Protein AF-W7U7K3-F1 (afdb_monomer_lite)

Organism: NCBI:txid72520

Foldseek 3Di:
DDDDDDDDDDDDPDDDPDDDDDDDQAFDDDKDQDPQGIDDQRVQQSCLVCVVVCVVVQVWDKDKDQPCPVDDPVRLVVVVVVVCVVPVPDDVVVPDVPDDPDNGIDIDTDDHDGPPPDDPADADAAEPVQADPQQQAGVVDPLHHDFARNYNDDDGPDCVSVVRRVVRVVSNVVSSVVVVVVVVVVVVVVPPPDPDDDDDDDDDDD

Radius of gyration: 33.06 Å; chains: 1; bounding box: 91×58×110 Å

Structure (mmCIF, N/CA/C/O backbone):
data_AF-W7U7K3-F1
#
_entry.id   AF-W7U7K3-F1
#
loop_
_atom_site.group_PDB
_atom_site.id
_atom_site.type_symbol
_atom_site.label_atom_id
_atom_site.label_alt_id
_atom_site.label_comp_id
_atom_site.label_asym_id
_atom_site.label_entity_id
_atom_site.label_seq_id
_atom_site.pdbx_PDB_ins_code
_atom_site.Cartn_x
_atom_site.Cartn_y
_atom_site.Cartn_z
_atom_site.occupancy
_atom_site.B_iso_or_equiv
_atom_site.auth_seq_id
_atom_site.auth_comp_id
_atom_site.auth_asym_id
_atom_site.auth_atom_id
_atom_site.pdbx_PDB_model_num
ATOM 1 N N . MET A 1 1 ? 27.805 38.430 -10.924 1.00 32.47 1 MET A N 1
ATOM 2 C CA . MET A 1 1 ? 27.407 38.662 -12.333 1.00 32.47 1 MET A CA 1
ATOM 3 C C . MET A 1 1 ? 27.019 37.312 -12.921 1.00 32.47 1 MET A C 1
ATOM 5 O O . MET A 1 1 ? 27.812 36.405 -12.775 1.00 32.47 1 MET A O 1
ATOM 9 N N . GLY A 1 2 ? 25.862 37.032 -13.507 1.00 34.22 2 GLY A N 1
ATOM 10 C CA . GLY A 1 2 ? 24.813 37.864 -14.079 1.00 34.22 2 GLY A CA 1
ATOM 11 C C . GLY A 1 2 ? 24.427 37.258 -15.437 1.00 34.22 2 GLY A C 1
ATOM 12 O O . GLY A 1 2 ? 25.286 37.215 -16.309 1.00 34.22 2 GLY A O 1
ATOM 13 N N . LYS A 1 3 ? 23.131 36.920 -15.592 1.00 28.30 3 LYS A N 1
ATOM 14 C CA . LYS A 1 3 ? 22.384 36.607 -16.841 1.00 28.30 3 LYS A CA 1
ATOM 15 C C . LYS A 1 3 ? 22.571 35.174 -17.383 1.00 28.30 3 LYS A C 1
ATOM 17 O O . LYS A 1 3 ? 23.658 34.636 -17.296 1.00 28.30 3 LYS A O 1
ATOM 22 N N . GLY A 1 4 ? 21.581 34.488 -17.957 1.00 20.98 4 GLY A N 1
ATOM 23 C CA . GLY A 1 4 ? 20.206 34.806 -18.359 1.00 20.98 4 GLY A CA 1
ATOM 24 C C . GLY A 1 4 ? 19.636 33.597 -19.133 1.00 20.98 4 GLY A C 1
ATOM 25 O O . GLY A 1 4 ? 20.402 32.813 -19.683 1.00 20.98 4 GLY A O 1
ATOM 26 N N . ALA A 1 5 ? 18.315 33.420 -19.103 1.00 29.62 5 ALA A N 1
ATOM 27 C CA . ALA A 1 5 ? 17.557 32.263 -19.591 1.00 29.62 5 ALA A CA 1
ATOM 28 C C . ALA A 1 5 ? 17.576 32.041 -21.117 1.00 29.62 5 ALA A C 1
ATOM 30 O O . ALA A 1 5 ? 17.611 33.017 -21.856 1.00 29.62 5 ALA A O 1
ATOM 31 N N . VAL A 1 6 ? 17.374 30.785 -21.550 1.00 21.77 6 VAL A N 1
ATOM 32 C CA . VAL A 1 6 ? 16.428 30.421 -22.627 1.00 21.77 6 VAL A CA 1
ATOM 33 C C . VAL A 1 6 ? 15.763 29.089 -22.264 1.00 21.77 6 VAL A C 1
ATOM 35 O O . VAL A 1 6 ? 16.421 28.100 -21.949 1.00 21.77 6 VAL A O 1
ATOM 38 N N . MET A 1 7 ? 14.436 29.122 -22.276 1.00 32.94 7 MET A N 1
ATOM 39 C CA . MET A 1 7 ? 13.506 28.007 -22.203 1.00 32.94 7 MET A CA 1
ATOM 40 C C . MET A 1 7 ? 13.268 27.545 -23.641 1.00 32.94 7 MET A C 1
ATOM 42 O O . MET A 1 7 ? 12.823 28.353 -24.448 1.00 32.94 7 MET A O 1
ATOM 46 N N . GLU A 1 8 ? 13.524 26.280 -23.962 1.00 23.81 8 GLU A N 1
ATOM 47 C CA . GLU A 1 8 ? 12.842 25.650 -25.091 1.00 23.81 8 GLU A CA 1
ATOM 48 C C . GLU A 1 8 ? 12.529 24.189 -24.782 1.00 23.81 8 GLU A C 1
ATOM 50 O O . GLU A 1 8 ? 13.328 23.417 -24.252 1.00 23.81 8 GLU A O 1
ATOM 55 N N . SER A 1 9 ? 11.263 23.884 -25.018 1.00 42.81 9 SER A N 1
ATOM 56 C CA . SER A 1 9 ? 10.542 22.681 -24.663 1.00 42.81 9 SER A CA 1
ATOM 57 C C . SER A 1 9 ? 11.078 21.454 -25.384 1.00 42.81 9 SER A C 1
ATOM 59 O O . SER A 1 9 ? 11.097 21.419 -26.611 1.00 42.81 9 SER A O 1
ATOM 61 N N . SER A 1 10 ? 11.382 20.394 -24.642 1.00 27.23 10 SER A N 1
ATOM 62 C CA . SER A 1 10 ? 11.326 19.029 -25.166 1.00 27.23 10 SER A CA 1
ATOM 63 C C . SER A 1 10 ? 11.028 18.065 -24.026 1.00 27.23 10 SER A C 1
ATOM 65 O O . SER A 1 10 ? 11.913 17.579 -23.331 1.00 27.23 10 SER A O 1
ATOM 67 N N . SER A 1 11 ? 9.721 17.863 -23.840 1.00 28.03 11 SER A N 1
ATOM 68 C CA . SER A 1 11 ? 9.090 16.610 -23.415 1.00 28.03 11 SER A CA 1
ATOM 69 C C . SER A 1 11 ? 9.731 15.878 -22.232 1.00 28.03 11 SER A C 1
ATOM 71 O O . SER A 1 11 ? 10.570 14.998 -22.392 1.00 28.03 11 SER A O 1
ATOM 73 N N . SER A 1 12 ? 9.229 16.216 -21.042 1.00 30.06 12 SER A N 1
ATOM 74 C CA . SER A 1 12 ? 8.731 15.254 -20.051 1.00 30.06 12 SER A CA 1
ATOM 75 C C . SER A 1 12 ? 9.159 13.795 -20.272 1.00 30.06 12 SER A C 1
ATOM 77 O O . SER A 1 12 ? 8.556 13.060 -21.058 1.00 30.06 12 SER A O 1
ATOM 79 N N . ASN A 1 13 ? 10.150 13.355 -19.499 1.00 36.03 13 ASN A N 1
ATOM 80 C CA . ASN A 1 13 ? 10.374 11.940 -19.235 1.00 36.03 13 ASN A CA 1
ATOM 81 C C . ASN A 1 13 ? 9.171 11.419 -18.461 1.00 36.03 13 ASN A C 1
ATOM 83 O O . ASN A 1 13 ? 9.109 11.624 -17.256 1.00 36.03 13 ASN A O 1
ATOM 87 N N . VAL A 1 14 ? 8.211 10.850 -19.185 1.00 36.88 14 VAL A N 1
ATOM 88 C CA . VAL A 1 14 ? 7.130 9.959 -18.756 1.00 36.88 14 VAL A CA 1
ATOM 89 C C . VAL A 1 14 ? 6.176 9.876 -19.948 1.00 36.88 14 VAL A C 1
ATOM 91 O O . VAL A 1 14 ? 5.599 10.876 -20.362 1.00 36.88 14 VAL A O 1
ATOM 94 N N . LEU A 1 15 ? 5.998 8.685 -20.512 1.00 28.98 15 LEU A N 1
ATOM 95 C CA . LEU A 1 15 ? 4.917 8.426 -21.459 1.00 28.98 15 LEU A CA 1
ATOM 96 C C . LEU A 1 15 ? 4.091 7.267 -20.911 1.00 28.98 15 LEU A C 1
ATOM 98 O O . LEU A 1 15 ? 4.384 6.094 -21.137 1.00 28.98 15 LEU A O 1
ATOM 102 N N . SER A 1 16 ? 3.081 7.650 -20.131 1.00 31.50 16 SER A N 1
ATOM 103 C CA . SER A 1 16 ? 1.860 6.879 -19.930 1.00 31.50 16 SER A CA 1
ATOM 104 C C . SER A 1 16 ? 1.083 6.902 -21.245 1.00 31.50 16 SER A C 1
ATOM 106 O O . SER A 1 16 ? 0.805 7.976 -21.782 1.00 31.50 16 SER A O 1
ATOM 108 N N . SER A 1 17 ? 0.734 5.736 -21.784 1.00 28.80 17 SER A N 1
ATOM 109 C CA . SER A 1 17 ? -0.248 5.647 -22.863 1.00 28.80 17 SER A CA 1
ATOM 110 C C . SER A 1 17 ? -1.642 5.621 -22.246 1.00 28.80 17 SER A C 1
ATOM 112 O O . SER A 1 17 ? -2.214 4.565 -22.013 1.00 28.80 17 SER A O 1
ATOM 114 N N . THR A 1 18 ? -2.144 6.806 -21.900 1.00 26.38 18 THR A N 1
ATOM 115 C CA . THR A 1 18 ? -3.565 7.204 -21.849 1.00 26.38 18 THR A CA 1
ATOM 116 C C . THR A 1 18 ? -3.658 8.608 -21.239 1.00 26.38 18 THR A C 1
ATOM 118 O O . THR A 1 18 ? -2.876 8.941 -20.344 1.00 26.38 18 THR A O 1
ATOM 121 N N . PRO A 1 19 ? -4.576 9.470 -21.715 1.00 35.03 19 PRO A N 1
ATOM 122 C CA . PRO A 1 19 ? -4.723 10.816 -21.187 1.00 35.03 19 PRO A CA 1
ATOM 123 C C . PRO A 1 19 ? -5.430 10.731 -19.833 1.00 35.03 19 PRO A C 1
ATOM 125 O O . PRO A 1 19 ? -6.655 10.707 -19.753 1.00 35.03 19 PRO A O 1
ATOM 128 N N . THR A 1 20 ? -4.673 10.644 -18.743 1.00 35.25 20 THR A N 1
ATOM 129 C CA . THR A 1 20 ? -5.196 10.905 -17.398 1.00 35.25 20 THR A CA 1
ATOM 130 C C . THR A 1 20 ? -4.092 11.500 -16.534 1.00 35.25 20 THR A C 1
ATOM 132 O O . THR A 1 20 ? -2.961 11.026 -16.509 1.00 35.25 20 THR A O 1
ATOM 135 N N . THR A 1 21 ? -4.451 12.584 -15.862 1.00 38.00 21 THR A N 1
ATOM 136 C CA . THR A 1 21 ? -3.683 13.538 -15.057 1.00 38.00 21 THR A CA 1
ATOM 137 C C . THR A 1 21 ? -3.059 12.932 -13.787 1.00 38.00 21 THR A C 1
ATOM 139 O O . THR A 1 21 ? -3.218 13.469 -12.695 1.00 38.00 21 THR A O 1
ATOM 142 N N . LEU A 1 22 ? -2.377 11.791 -13.895 1.00 46.44 22 LEU A N 1
ATOM 143 C CA . LEU A 1 22 ? -1.682 11.134 -12.789 1.00 46.44 22 LEU A CA 1
ATOM 144 C C . LEU A 1 22 ? -0.220 10.911 -13.170 1.00 46.44 22 LEU A C 1
ATOM 146 O O . LEU A 1 22 ? 0.083 10.285 -14.186 1.00 46.44 22 LEU A O 1
ATOM 150 N N . SER A 1 23 ? 0.695 11.417 -12.342 1.00 53.38 23 SER A N 1
ATOM 151 C CA . SER A 1 23 ? 2.108 11.044 -12.411 1.00 53.38 23 SER A CA 1
ATOM 152 C C . SER A 1 23 ? 2.209 9.515 -12.383 1.00 53.38 23 SER A C 1
ATOM 154 O O . SER A 1 23 ? 1.615 8.896 -11.496 1.00 53.38 23 SER A O 1
ATOM 156 N N . PRO A 1 24 ? 2.915 8.872 -13.326 1.00 66.12 24 PRO A N 1
ATOM 157 C CA . PRO A 1 24 ? 3.003 7.426 -13.346 1.00 66.12 24 PRO A CA 1
ATOM 158 C C . PRO A 1 24 ? 3.752 6.952 -12.117 1.00 66.12 24 PRO A C 1
ATOM 160 O O . PRO A 1 24 ? 4.775 7.509 -11.709 1.00 66.12 24 PRO A O 1
ATOM 163 N N . LEU A 1 25 ? 3.219 5.891 -11.537 1.00 83.00 25 LEU A N 1
ATOM 164 C CA . LEU A 1 25 ? 3.793 5.275 -10.370 1.00 83.00 25 LEU A CA 1
ATOM 165 C C . LEU A 1 25 ? 5.091 4.556 -10.765 1.00 83.00 25 LEU A C 1
ATOM 167 O O . LEU A 1 25 ? 5.077 3.630 -11.575 1.00 83.00 25 LEU A O 1
ATOM 171 N N . ALA A 1 26 ? 6.213 4.999 -10.204 1.00 84.94 26 ALA A N 1
ATOM 172 C CA . ALA A 1 26 ? 7.535 4.460 -10.494 1.00 84.94 26 ALA A CA 1
ATOM 173 C C . ALA A 1 26 ? 8.302 4.209 -9.197 1.00 84.94 26 ALA A C 1
ATOM 175 O O . ALA A 1 26 ? 8.276 5.027 -8.278 1.00 84.94 26 ALA A O 1
ATOM 176 N N . GLN A 1 27 ? 9.019 3.088 -9.140 1.00 88.12 27 GLN A N 1
ATOM 177 C CA . GLN A 1 27 ? 9.850 2.730 -7.999 1.00 88.12 27 GLN A CA 1
ATOM 178 C C . GLN A 1 27 ? 11.233 2.293 -8.471 1.00 88.12 27 GLN A C 1
ATOM 180 O O . GLN A 1 27 ? 11.366 1.457 -9.361 1.00 88.12 27 GLN A O 1
ATOM 185 N N . ARG A 1 28 ? 12.267 2.831 -7.821 1.00 87.38 28 ARG A N 1
ATOM 186 C CA . ARG A 1 28 ? 13.661 2.433 -8.027 1.00 87.38 28 ARG A CA 1
ATOM 187 C C . ARG A 1 28 ? 14.133 1.554 -6.871 1.00 87.38 28 ARG A C 1
ATOM 189 O O . ARG A 1 28 ? 13.815 1.827 -5.711 1.00 87.38 28 ARG A O 1
ATOM 196 N N . GLY A 1 29 ? 14.893 0.510 -7.186 1.00 89.06 29 GLY A N 1
ATOM 197 C CA . GLY A 1 29 ? 15.518 -0.360 -6.194 1.00 89.06 29 GLY A CA 1
ATOM 198 C C . GLY A 1 29 ? 15.822 -1.760 -6.729 1.00 89.06 29 GLY A C 1
ATOM 199 O O . GLY A 1 29 ? 15.573 -2.032 -7.904 1.00 89.06 29 GLY A O 1
ATOM 200 N N . PRO A 1 30 ? 16.349 -2.649 -5.870 1.00 87.56 30 PRO A N 1
ATOM 201 C CA . PRO A 1 30 ? 16.613 -4.034 -6.231 1.00 87.56 30 PRO A CA 1
ATOM 202 C C . PRO A 1 30 ? 15.334 -4.776 -6.633 1.00 87.56 30 PRO A C 1
ATOM 204 O O . PRO A 1 30 ? 14.270 -4.587 -6.031 1.00 87.56 30 PRO A O 1
ATOM 207 N N . LEU A 1 31 ? 15.475 -5.651 -7.624 1.00 87.44 31 LEU A N 1
ATOM 208 C CA . LEU A 1 31 ? 14.427 -6.507 -8.164 1.00 87.44 31 LEU A CA 1
ATOM 209 C C . LEU A 1 31 ? 14.952 -7.938 -8.267 1.00 87.44 31 LEU A C 1
ATOM 211 O O . LEU A 1 31 ? 16.127 -8.158 -8.560 1.00 87.44 31 LEU A O 1
ATOM 215 N N . VAL A 1 32 ? 14.070 -8.902 -8.027 1.00 85.69 32 VAL A N 1
ATOM 216 C CA . VAL A 1 32 ? 14.360 -10.334 -8.107 1.00 85.69 32 VAL A CA 1
ATOM 217 C C . VAL A 1 32 ? 13.460 -10.953 -9.167 1.00 85.69 32 VAL A C 1
ATOM 219 O O . VAL A 1 32 ? 12.250 -10.746 -9.145 1.00 85.69 32 VAL A O 1
ATOM 222 N N . ILE A 1 33 ? 14.043 -11.720 -10.084 1.00 83.88 33 ILE A N 1
ATOM 223 C CA . ILE A 1 33 ? 13.294 -12.548 -11.033 1.00 83.88 33 ILE A CA 1
ATOM 224 C C . ILE A 1 33 ? 13.127 -13.929 -10.398 1.00 83.88 33 ILE A C 1
ATOM 226 O O . ILE A 1 33 ? 14.110 -14.542 -9.984 1.00 83.88 33 ILE A O 1
ATOM 230 N N . THR A 1 34 ? 11.892 -14.410 -10.302 1.00 83.50 34 THR A N 1
ATOM 231 C CA . THR A 1 34 ? 11.554 -15.735 -9.773 1.00 83.50 34 THR A CA 1
ATOM 232 C C . THR A 1 34 ? 10.964 -16.609 -10.879 1.00 83.50 34 THR A C 1
ATOM 234 O O . THR A 1 34 ? 10.669 -16.144 -11.979 1.00 83.50 34 THR A O 1
ATOM 237 N N . HIS A 1 35 ? 10.749 -17.892 -10.588 1.00 77.81 35 HIS A N 1
ATOM 238 C CA . HIS A 1 35 ? 10.078 -18.811 -11.512 1.00 77.81 35 HIS A CA 1
ATOM 239 C C . HIS A 1 35 ? 8.583 -18.484 -11.724 1.00 77.81 35 HIS A C 1
ATOM 241 O O . HIS A 1 35 ? 7.974 -18.992 -12.659 1.00 77.81 35 HIS A O 1
ATOM 247 N N . THR A 1 36 ? 7.992 -17.641 -10.872 1.00 77.00 36 THR A N 1
ATOM 248 C CA . THR A 1 36 ? 6.567 -17.261 -10.887 1.00 77.00 36 THR A CA 1
ATOM 249 C C . THR A 1 36 ? 6.323 -15.806 -11.276 1.00 77.00 36 THR A C 1
ATOM 251 O O . THR A 1 36 ? 5.169 -15.400 -11.395 1.00 77.00 36 THR A O 1
ATOM 254 N N . GLY A 1 37 ? 7.374 -15.008 -11.472 1.00 80.31 37 GLY A N 1
ATOM 255 C CA . GLY A 1 37 ? 7.245 -13.600 -11.824 1.00 80.31 37 GLY A CA 1
ATOM 256 C C . GLY A 1 37 ? 8.378 -12.749 -11.266 1.00 80.31 37 GLY A C 1
ATOM 257 O O . GLY A 1 37 ? 9.547 -13.132 -11.305 1.00 80.31 37 GLY A O 1
ATOM 258 N N . LEU A 1 38 ? 8.028 -11.561 -10.777 1.00 83.31 38 LEU A N 1
ATOM 259 C CA . LEU A 1 38 ? 8.975 -10.580 -10.256 1.00 83.31 38 LEU A CA 1
ATOM 260 C C . LEU A 1 38 ? 8.705 -10.304 -8.781 1.00 83.31 38 LEU A C 1
ATOM 262 O O . LEU A 1 38 ? 7.561 -10.285 -8.338 1.00 83.31 38 LEU A O 1
ATOM 266 N N . SER A 1 39 ? 9.772 -10.058 -8.034 1.00 84.19 39 SER A N 1
ATOM 267 C CA . SER A 1 39 ? 9.739 -9.780 -6.602 1.00 84.19 39 SER A CA 1
ATOM 268 C C . SER A 1 39 ? 10.839 -8.781 -6.218 1.00 84.19 39 SER A C 1
ATOM 270 O O . SER A 1 39 ? 11.468 -8.146 -7.069 1.00 84.19 39 SER A O 1
ATOM 272 N N . GLY A 1 40 ? 11.075 -8.622 -4.920 1.00 85.38 40 GLY A N 1
ATOM 273 C CA . GLY A 1 40 ? 12.080 -7.735 -4.348 1.00 85.38 40 GLY A CA 1
ATOM 274 C C . GLY A 1 40 ? 11.532 -6.369 -3.917 1.00 85.38 40 GLY A C 1
ATOM 275 O O . GLY A 1 40 ? 10.378 -6.031 -4.196 1.00 85.38 40 GLY A O 1
ATOM 276 N N . PRO A 1 41 ? 12.355 -5.558 -3.224 1.00 85.31 41 PRO A N 1
ATOM 277 C CA . PRO A 1 41 ? 11.910 -4.321 -2.581 1.00 85.31 41 PRO A CA 1
ATOM 278 C C . PRO A 1 41 ? 11.236 -3.316 -3.522 1.00 85.31 41 PRO A C 1
ATOM 280 O O . PRO A 1 41 ? 10.271 -2.665 -3.125 1.00 85.31 41 PRO A O 1
ATOM 283 N N . ALA A 1 42 ? 11.714 -3.181 -4.765 1.00 87.19 42 ALA A N 1
ATOM 284 C CA . ALA A 1 42 ? 11.108 -2.261 -5.726 1.00 87.19 42 ALA A CA 1
ATOM 285 C C . ALA A 1 42 ? 9.698 -2.708 -6.146 1.00 87.19 42 ALA A C 1
ATOM 287 O O . ALA A 1 42 ? 8.781 -1.891 -6.178 1.00 87.19 42 ALA A O 1
ATOM 288 N N . ILE A 1 43 ? 9.511 -4.007 -6.402 1.00 86.44 43 ILE A N 1
ATOM 289 C CA . ILE A 1 43 ? 8.219 -4.581 -6.802 1.00 86.44 43 ILE A CA 1
ATOM 290 C C . ILE A 1 43 ? 7.213 -4.545 -5.650 1.00 86.44 43 ILE A C 1
ATOM 292 O O . ILE A 1 43 ? 6.066 -4.150 -5.850 1.00 86.44 43 ILE A O 1
ATOM 296 N N . LEU A 1 44 ? 7.636 -4.893 -4.432 1.00 85.19 44 LEU A N 1
ATOM 297 C CA . LEU A 1 44 ? 6.758 -4.873 -3.257 1.00 85.19 44 LEU A CA 1
ATOM 298 C C . LEU A 1 44 ? 6.262 -3.457 -2.934 1.00 85.19 44 LEU A C 1
ATOM 300 O O . LEU A 1 44 ? 5.085 -3.256 -2.657 1.00 85.19 44 LEU A O 1
ATOM 304 N N . ARG A 1 45 ? 7.132 -2.446 -3.034 1.00 85.44 45 ARG A N 1
ATOM 305 C CA . ARG A 1 45 ? 6.720 -1.050 -2.823 1.00 85.44 45 ARG A CA 1
ATOM 306 C C . ARG A 1 45 ? 5.818 -0.541 -3.942 1.00 85.44 45 ARG A C 1
ATOM 308 O O . ARG A 1 45 ? 4.826 0.123 -3.658 1.00 85.44 45 ARG A O 1
ATOM 315 N N . LEU A 1 46 ? 6.147 -0.855 -5.197 1.00 86.62 46 LEU A N 1
ATOM 316 C CA . LEU A 1 46 ? 5.335 -0.452 -6.343 1.00 86.62 46 LEU A CA 1
ATOM 317 C C . LEU A 1 46 ? 3.929 -1.058 -6.270 1.00 86.62 46 LEU A C 1
ATOM 319 O O . LEU A 1 46 ? 2.950 -0.342 -6.450 1.00 86.62 46 LEU A O 1
ATOM 323 N N . SER A 1 47 ? 3.828 -2.353 -5.968 1.00 84.75 47 SER A N 1
ATOM 324 C CA . SER A 1 47 ? 2.545 -3.052 -5.835 1.00 84.75 47 SER A CA 1
ATOM 325 C C . SER A 1 47 ? 1.700 -2.525 -4.677 1.00 84.75 47 SER A C 1
ATOM 327 O O . SER A 1 47 ? 0.497 -2.378 -4.863 1.00 84.75 47 SER A O 1
ATOM 329 N N . ALA A 1 48 ? 2.304 -2.153 -3.542 1.00 84.25 48 ALA A N 1
ATOM 330 C CA . ALA A 1 48 ? 1.584 -1.516 -2.436 1.00 84.25 48 ALA A CA 1
ATOM 331 C C . ALA A 1 48 ? 0.912 -0.203 -2.875 1.00 84.25 48 ALA A C 1
ATOM 333 O O . ALA A 1 48 ? -0.296 -0.040 -2.732 1.00 84.25 48 ALA A O 1
ATOM 334 N N . PHE A 1 49 ? 1.659 0.705 -3.512 1.00 85.38 49 PHE A N 1
ATOM 335 C CA . PHE A 1 49 ? 1.083 1.953 -4.026 1.00 85.38 49 PHE A CA 1
ATOM 336 C C . PHE A 1 49 ? 0.079 1.728 -5.167 1.00 85.38 49 PHE A C 1
ATOM 338 O O . PHE A 1 49 ? -0.882 2.483 -5.310 1.00 85.38 49 PHE A O 1
ATOM 345 N N . ALA A 1 50 ? 0.290 0.695 -5.984 1.00 85.44 50 ALA A N 1
ATOM 346 C CA . ALA A 1 50 ? -0.583 0.358 -7.099 1.00 85.44 50 ALA A CA 1
ATOM 347 C C . ALA A 1 50 ? -1.809 -0.468 -6.683 1.00 85.44 50 ALA A C 1
ATOM 349 O O . ALA A 1 50 ? -2.664 -0.694 -7.530 1.00 85.44 50 ALA A O 1
ATOM 350 N N . ALA A 1 51 ? -1.921 -0.931 -5.433 1.00 86.50 51 ALA A N 1
ATOM 351 C CA . ALA A 1 51 ? -2.863 -1.981 -5.032 1.00 86.50 51 ALA A CA 1
ATOM 352 C C . ALA A 1 51 ? -4.315 -1.686 -5.443 1.00 86.50 51 ALA A C 1
ATOM 354 O O . ALA A 1 51 ? -4.970 -2.524 -6.063 1.00 86.50 51 ALA A O 1
ATOM 355 N N . ARG A 1 52 ? -4.790 -0.461 -5.183 1.00 84.62 52 ARG A N 1
ATOM 356 C CA . ARG A 1 52 ? -6.143 -0.013 -5.560 1.00 84.62 52 ARG A CA 1
ATOM 357 C C . ARG A 1 52 ? -6.319 0.066 -7.083 1.00 84.62 52 ARG A C 1
ATOM 359 O O . ARG A 1 52 ? -7.344 -0.359 -7.603 1.00 84.62 52 ARG A O 1
ATOM 366 N N . LEU A 1 53 ? -5.310 0.558 -7.805 1.00 85.00 53 LEU A N 1
ATOM 367 C CA . LEU A 1 53 ? -5.331 0.629 -9.270 1.00 85.00 53 LEU A CA 1
ATOM 368 C C . LEU A 1 53 ? -5.324 -0.770 -9.900 1.00 85.00 53 LEU A C 1
ATOM 370 O O . LEU A 1 53 ? -6.096 -1.037 -10.813 1.00 85.00 53 LEU A O 1
ATOM 374 N N . LEU A 1 54 ? -4.486 -1.672 -9.391 1.00 83.81 54 LEU A N 1
ATOM 375 C CA . LEU A 1 54 ? -4.422 -3.062 -9.831 1.00 83.81 54 LEU A CA 1
ATOM 376 C C . LEU A 1 54 ? -5.753 -3.772 -9.585 1.00 83.81 54 LEU A C 1
ATOM 378 O O . LEU A 1 54 ? -6.218 -4.474 -10.474 1.00 83.81 54 LEU A O 1
ATOM 382 N N . ALA A 1 55 ? -6.396 -3.543 -8.437 1.00 84.56 55 ALA A N 1
ATOM 383 C CA . ALA A 1 55 ? -7.720 -4.089 -8.151 1.00 84.56 55 ALA A CA 1
ATOM 384 C C . ALA A 1 55 ? -8.787 -3.601 -9.148 1.00 84.56 55 ALA A C 1
ATOM 386 O O . ALA A 1 55 ? -9.571 -4.410 -9.637 1.00 84.56 55 ALA A O 1
ATOM 387 N N . LEU A 1 56 ? -8.786 -2.309 -9.505 1.00 85.69 56 LEU A N 1
ATOM 388 C CA . LEU A 1 56 ? -9.699 -1.755 -10.519 1.00 85.69 56 LEU A CA 1
ATOM 389 C C . LEU A 1 56 ? -9.469 -2.335 -11.920 1.00 85.69 56 LEU A C 1
ATOM 391 O O . LEU A 1 56 ? -10.403 -2.418 -12.712 1.00 85.69 56 LEU A O 1
ATOM 395 N N . LEU A 1 57 ? -8.233 -2.726 -12.226 1.00 82.94 57 LEU A N 1
ATOM 396 C CA . LEU A 1 57 ? -7.842 -3.313 -13.507 1.00 82.94 57 LEU A CA 1
ATOM 397 C C . LEU A 1 57 ? -7.918 -4.847 -13.514 1.00 82.94 57 LEU A C 1
ATOM 399 O O . LEU A 1 57 ? -7.347 -5.473 -14.404 1.00 82.94 57 LEU A O 1
ATOM 403 N N . ASP A 1 58 ? -8.556 -5.466 -12.516 1.00 80.44 58 ASP A N 1
ATOM 404 C CA . ASP A 1 58 ? -8.599 -6.927 -12.340 1.00 80.44 58 ASP A CA 1
ATOM 405 C C . ASP A 1 58 ? -7.204 -7.584 -12.420 1.00 80.44 58 ASP A C 1
ATOM 407 O O . ASP A 1 58 ? -6.988 -8.664 -12.974 1.00 80.44 58 ASP A O 1
ATOM 411 N N . TYR A 1 59 ? -6.203 -6.875 -11.892 1.00 80.56 59 TYR A N 1
ATOM 412 C CA . TYR A 1 59 ? -4.792 -7.261 -11.894 1.00 80.56 59 TYR A CA 1
ATOM 413 C C . TYR A 1 59 ? -4.237 -7.536 -13.307 1.00 80.56 59 TYR A C 1
ATOM 415 O O . TYR A 1 59 ? -3.245 -8.249 -13.473 1.00 80.56 59 TYR A O 1
ATOM 423 N N . GLN A 1 60 ? -4.853 -6.937 -14.330 1.00 77.25 60 GLN A N 1
ATOM 424 C CA . GLN A 1 60 ? -4.363 -6.882 -15.703 1.00 77.25 60 GLN A CA 1
ATOM 425 C C . GLN A 1 60 ? -3.678 -5.534 -15.924 1.00 77.25 60 GLN A C 1
ATOM 427 O O . GLN A 1 60 ? -4.302 -4.537 -16.281 1.00 77.25 60 GLN A O 1
ATOM 432 N N . ALA A 1 61 ? -2.367 -5.496 -15.700 1.00 76.88 61 ALA A N 1
ATOM 433 C CA . ALA A 1 61 ? -1.580 -4.280 -15.854 1.00 76.88 61 ALA A CA 1
ATOM 434 C C . ALA A 1 61 ? -0.277 -4.545 -16.610 1.00 76.88 61 ALA A C 1
ATOM 436 O O . ALA A 1 61 ? 0.307 -5.628 -16.550 1.00 76.88 61 ALA A O 1
ATOM 437 N N . SER A 1 62 ? 0.181 -3.521 -17.325 1.00 75.38 62 SER A N 1
ATOM 438 C CA . SER A 1 62 ? 1.496 -3.515 -17.963 1.00 75.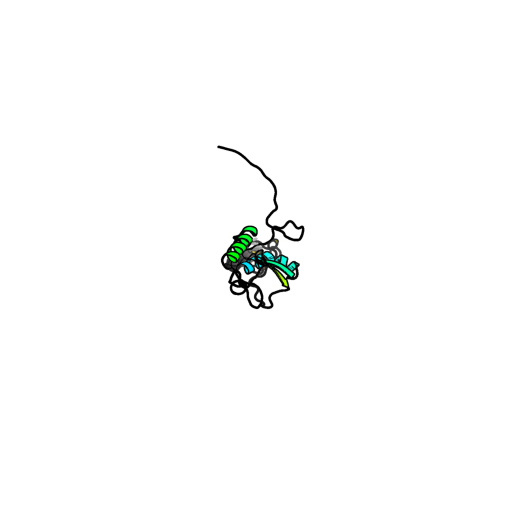38 62 SER A CA 1
ATOM 439 C C . SER A 1 62 ? 2.437 -2.635 -17.159 1.00 75.38 62 SER A C 1
ATOM 441 O O . SER A 1 62 ? 2.060 -1.549 -16.725 1.00 75.38 62 SER A O 1
ATOM 443 N N . PHE A 1 63 ? 3.671 -3.083 -16.989 1.00 77.06 63 PHE A N 1
ATOM 444 C CA . PHE A 1 63 ? 4.721 -2.315 -16.341 1.00 77.06 63 PHE A CA 1
ATOM 445 C C . PHE A 1 63 ? 5.999 -2.375 -17.175 1.00 77.06 63 PHE A C 1
ATOM 447 O O . PHE A 1 63 ? 6.196 -3.260 -18.006 1.00 77.06 63 PHE A O 1
ATOM 454 N N . ARG A 1 64 ? 6.880 -1.400 -16.971 1.00 78.69 64 ARG A N 1
ATOM 455 C CA . ARG A 1 64 ? 8.167 -1.309 -17.660 1.00 78.69 64 ARG A CA 1
ATOM 456 C C . ARG A 1 64 ? 9.282 -1.417 -16.640 1.00 78.69 64 ARG A C 1
ATOM 458 O O . ARG A 1 64 ? 9.233 -0.749 -15.611 1.00 78.69 64 ARG A O 1
ATOM 465 N N . ILE A 1 65 ? 10.287 -2.229 -16.945 1.00 81.69 65 ILE A N 1
ATOM 466 C CA . ILE A 1 65 ? 11.519 -2.278 -16.158 1.00 81.69 65 ILE A CA 1
ATOM 467 C C . ILE A 1 65 ? 12.588 -1.523 -16.923 1.00 81.69 65 ILE A C 1
ATOM 469 O O . ILE A 1 65 ? 12.907 -1.879 -18.057 1.00 81.69 65 ILE A O 1
ATOM 473 N N . ASP A 1 66 ? 13.139 -0.499 -16.287 1.00 82.19 66 ASP A N 1
ATOM 474 C CA . ASP A 1 66 ? 14.365 0.140 -16.733 1.00 82.19 66 ASP A CA 1
ATOM 475 C C . ASP A 1 66 ? 15.559 -0.512 -16.026 1.00 82.19 66 ASP A C 1
ATOM 477 O O . ASP A 1 66 ? 15.731 -0.390 -14.812 1.00 82.19 66 ASP A O 1
ATOM 481 N N . TRP A 1 67 ? 16.357 -1.250 -16.795 1.00 81.75 67 TRP A N 1
ATOM 482 C CA . TRP A 1 67 ? 17.540 -1.954 -16.298 1.00 81.75 67 TRP A CA 1
ATOM 483 C C . TRP A 1 67 ? 18.759 -1.042 -16.154 1.00 81.75 67 TRP A C 1
ATOM 485 O O . TRP A 1 67 ? 19.708 -1.402 -15.458 1.00 81.75 67 TRP A O 1
ATOM 495 N N . LEU A 1 68 ? 18.758 0.116 -16.819 1.00 80.12 68 LEU A N 1
ATOM 496 C CA . LEU A 1 68 ? 19.898 1.025 -16.901 1.00 80.12 68 LEU A CA 1
ATOM 497 C C . LEU A 1 68 ? 19.478 2.468 -16.569 1.00 80.12 68 LEU A C 1
ATOM 499 O O . LEU A 1 68 ? 19.787 3.379 -17.334 1.00 80.12 68 LEU A O 1
ATOM 503 N N . PRO A 1 69 ? 18.864 2.715 -15.396 1.00 76.19 69 PRO A N 1
ATOM 504 C CA . PRO A 1 69 ? 18.307 4.027 -15.055 1.00 76.19 69 PRO A CA 1
ATOM 505 C C . PRO A 1 69 ? 19.367 5.130 -14.884 1.00 76.19 69 PRO A C 1
ATOM 507 O O . PRO A 1 69 ? 19.034 6.305 -14.770 1.00 76.19 69 PRO A O 1
ATOM 510 N N . GLU A 1 70 ? 20.645 4.756 -14.808 1.00 81.94 70 GLU A N 1
ATOM 511 C CA . GLU A 1 70 ? 21.800 5.659 -14.716 1.00 81.94 70 GLU A CA 1
ATOM 512 C C . GLU A 1 70 ? 22.212 6.239 -16.079 1.00 81.94 70 GLU A C 1
ATOM 514 O O . GLU A 1 70 ? 22.992 7.188 -16.135 1.00 81.94 70 GLU A O 1
ATOM 519 N N . PHE A 1 71 ? 21.751 5.650 -17.187 1.00 77.88 71 PHE A N 1
ATOM 520 C CA . PHE A 1 71 ? 22.235 5.979 -18.523 1.00 77.88 71 PHE A CA 1
ATOM 521 C C . PHE A 1 71 ? 21.094 6.434 -19.420 1.00 77.88 71 PHE A C 1
ATOM 523 O O . PHE A 1 71 ? 20.083 5.750 -19.567 1.00 77.88 71 PHE A O 1
ATOM 530 N N . ALA A 1 72 ? 21.287 7.569 -20.091 1.00 79.31 72 ALA A N 1
ATOM 531 C CA . ALA A 1 72 ? 20.394 7.951 -21.168 1.00 79.31 72 ALA A CA 1
ATOM 532 C C . ALA A 1 72 ? 20.543 6.961 -22.331 1.00 79.31 72 ALA A C 1
ATOM 534 O O . ALA A 1 72 ? 21.632 6.453 -22.612 1.00 79.31 72 ALA A O 1
ATOM 535 N N . TYR A 1 73 ? 19.450 6.713 -23.050 1.00 75.12 73 TYR A N 1
ATOM 536 C CA . TYR A 1 73 ? 19.446 5.749 -24.149 1.00 75.12 73 TYR A CA 1
ATOM 537 C C . TYR A 1 73 ? 20.557 5.977 -25.199 1.00 75.12 73 TYR A C 1
ATOM 539 O O . TYR A 1 73 ? 21.225 5.002 -25.553 1.00 75.12 73 TYR A O 1
ATOM 547 N N . PRO A 1 74 ? 20.840 7.217 -25.659 1.00 77.44 74 PRO A N 1
ATOM 548 C CA . PRO A 1 74 ? 21.932 7.455 -26.605 1.00 77.44 74 PRO A CA 1
ATOM 549 C C . PRO A 1 74 ? 23.301 7.008 -26.076 1.00 77.44 74 PRO A C 1
ATOM 551 O O . PRO A 1 74 ? 24.090 6.425 -26.822 1.00 77.44 74 PRO A O 1
ATOM 554 N N . ASP A 1 75 ? 23.562 7.206 -24.782 1.00 81.50 75 ASP A N 1
ATOM 555 C CA . ASP A 1 75 ? 24.825 6.820 -24.147 1.00 81.50 75 ASP A CA 1
ATOM 556 C C . ASP A 1 75 ? 24.967 5.301 -24.068 1.00 81.50 75 ASP A C 1
ATOM 558 O O . ASP A 1 75 ? 26.054 4.755 -24.285 1.00 81.50 75 ASP A O 1
ATOM 562 N N . VAL A 1 76 ? 23.864 4.598 -23.792 1.00 79.12 76 VAL A N 1
ATOM 563 C CA . VAL A 1 76 ? 23.828 3.131 -23.802 1.00 79.12 76 VAL A CA 1
ATOM 564 C C . VAL A 1 76 ? 24.164 2.608 -25.195 1.00 79.12 76 VAL A C 1
ATOM 566 O O . VAL A 1 76 ? 25.048 1.761 -25.333 1.00 79.12 76 VAL A O 1
ATOM 569 N N . VAL A 1 77 ? 23.522 3.149 -26.235 1.00 76.50 77 VAL A N 1
ATOM 570 C CA . VAL A 1 77 ? 23.782 2.770 -27.632 1.00 76.50 77 VAL A CA 1
ATOM 571 C C . VAL A 1 77 ? 25.245 3.018 -27.996 1.00 76.50 77 VAL A C 1
ATOM 573 O O . VAL A 1 77 ? 25.909 2.122 -28.522 1.00 76.50 77 VAL A O 1
ATOM 576 N N . GLN A 1 78 ? 25.783 4.191 -27.658 1.00 79.75 78 GLN A N 1
ATOM 577 C CA . GLN A 1 78 ? 27.170 4.532 -27.959 1.00 79.75 78 GLN A CA 1
ATOM 578 C C . GLN A 1 78 ? 28.159 3.586 -27.258 1.00 79.75 78 GLN A C 1
ATOM 580 O O . GLN A 1 78 ? 29.154 3.162 -27.851 1.00 79.75 78 GLN A O 1
ATOM 585 N N . ARG A 1 79 ? 27.899 3.218 -25.999 1.00 79.31 79 ARG A N 1
ATOM 586 C CA . ARG A 1 79 ? 28.738 2.267 -25.255 1.00 79.31 79 ARG A CA 1
ATOM 587 C C . ARG A 1 79 ? 28.679 0.862 -25.834 1.00 79.31 79 ARG A C 1
ATOM 589 O O . ARG A 1 79 ? 29.722 0.220 -25.932 1.00 79.31 79 ARG A O 1
ATOM 596 N N . LEU A 1 80 ? 27.500 0.405 -26.251 1.00 76.94 80 LEU A N 1
ATOM 597 C CA . LEU A 1 80 ? 27.344 -0.888 -26.917 1.00 76.94 80 LEU A CA 1
ATOM 598 C C . LEU A 1 80 ? 28.122 -0.926 -28.237 1.00 76.94 80 LEU A C 1
ATOM 600 O O . LEU A 1 80 ? 28.872 -1.872 -28.470 1.00 76.94 80 LEU A O 1
ATOM 604 N N . GLN A 1 81 ? 28.027 0.128 -29.052 1.00 76.62 81 GLN A N 1
ATOM 605 C CA . GLN A 1 81 ? 28.789 0.250 -30.300 1.00 76.62 81 GLN A CA 1
ATOM 606 C C . GLN A 1 81 ? 30.304 0.211 -30.053 1.00 76.62 81 GLN A C 1
ATOM 608 O O . GLN A 1 81 ? 31.021 -0.529 -30.724 1.00 76.62 81 GLN A O 1
ATOM 613 N N . ARG A 1 82 ? 30.803 0.944 -29.046 1.00 82.06 82 ARG A N 1
ATOM 614 C CA . ARG A 1 82 ? 32.227 0.909 -28.654 1.00 82.06 82 ARG A CA 1
ATOM 615 C C . ARG A 1 82 ? 32.666 -0.471 -28.157 1.00 82.06 82 ARG A C 1
ATOM 617 O O . ARG A 1 82 ? 33.760 -0.924 -28.477 1.00 82.06 82 ARG A O 1
ATOM 624 N N . ALA A 1 83 ? 31.831 -1.148 -27.372 1.00 78.19 83 ALA A N 1
ATOM 625 C CA . ALA A 1 83 ? 32.136 -2.486 -26.872 1.00 78.19 83 ALA A CA 1
ATOM 626 C C . ALA A 1 83 ? 32.191 -3.519 -28.007 1.00 78.19 83 ALA A C 1
ATOM 628 O O . ALA A 1 83 ? 33.056 -4.399 -27.985 1.00 78.19 83 ALA A O 1
ATOM 629 N N . GLN A 1 84 ? 31.308 -3.384 -29.003 1.00 75.06 84 GLN A N 1
ATOM 630 C CA . GLN A 1 84 ? 31.270 -4.226 -30.196 1.00 75.06 84 GLN A CA 1
ATOM 631 C C . GLN A 1 84 ? 32.534 -4.062 -31.045 1.00 75.06 84 GLN A C 1
ATOM 633 O O . GLN A 1 84 ? 33.150 -5.062 -31.406 1.00 75.06 84 GLN A O 1
ATOM 638 N N . THR A 1 85 ? 32.964 -2.826 -31.327 1.00 81.50 85 THR A N 1
ATOM 639 C CA . THR A 1 85 ? 34.186 -2.580 -32.113 1.00 81.50 85 THR A CA 1
ATOM 640 C C . THR A 1 85 ? 35.440 -3.060 -31.384 1.00 81.50 85 THR A C 1
ATOM 642 O O . THR A 1 85 ? 36.295 -3.699 -31.994 1.00 81.50 85 THR A O 1
ATOM 645 N N . ALA A 1 86 ? 35.526 -2.843 -30.068 1.00 81.56 86 ALA A N 1
ATOM 646 C CA . ALA A 1 86 ? 36.647 -3.306 -29.248 1.00 81.56 86 ALA A CA 1
ATOM 647 C C . ALA A 1 86 ? 36.716 -4.839 -29.104 1.00 81.56 86 ALA A C 1
ATOM 649 O O . ALA A 1 86 ? 37.787 -5.392 -28.864 1.00 81.56 86 ALA A O 1
ATOM 650 N N . ASN A 1 87 ? 35.588 -5.542 -29.249 1.00 78.81 87 ASN A N 1
ATOM 651 C CA . ASN A 1 87 ? 35.494 -6.995 -29.086 1.00 78.81 87 ASN A CA 1
ATOM 652 C C . ASN A 1 87 ? 34.942 -7.687 -30.342 1.00 78.81 87 ASN A C 1
ATOM 654 O O . ASN A 1 87 ? 34.184 -8.647 -30.230 1.00 78.81 87 ASN A O 1
ATOM 658 N N . ALA A 1 88 ? 35.358 -7.251 -31.535 1.00 71.69 88 ALA A N 1
ATOM 659 C CA . ALA A 1 88 ? 34.807 -7.701 -32.821 1.00 71.69 88 ALA A CA 1
ATOM 660 C C . ALA A 1 88 ? 34.840 -9.228 -33.067 1.00 71.69 88 ALA A C 1
ATOM 662 O O . ALA A 1 88 ? 34.094 -9.734 -33.898 1.00 71.69 88 ALA A O 1
ATOM 663 N N . ARG A 1 89 ? 35.693 -9.976 -32.350 1.00 72.19 89 ARG A N 1
ATOM 664 C CA . ARG A 1 89 ? 35.788 -11.446 -32.441 1.00 72.19 89 ARG A CA 1
ATOM 665 C C . ARG A 1 89 ? 34.936 -12.205 -31.415 1.00 72.19 89 ARG A C 1
ATOM 667 O O . ARG A 1 89 ? 34.896 -13.43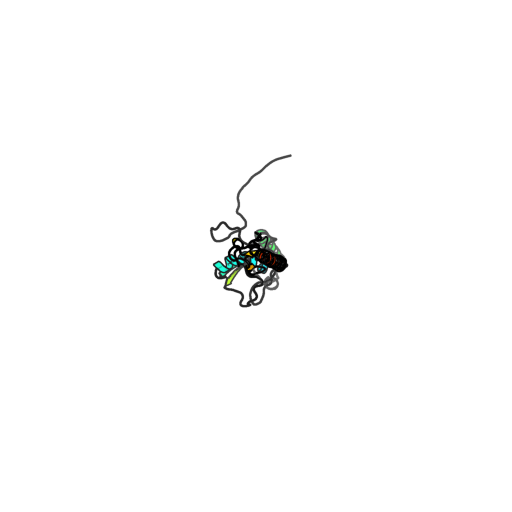0 -31.471 1.00 72.19 89 ARG A O 1
ATOM 674 N N . LYS A 1 90 ? 34.303 -11.526 -30.454 1.00 69.50 90 LYS A N 1
ATOM 675 C CA . LYS A 1 90 ? 33.528 -12.168 -29.380 1.00 69.50 90 LYS A CA 1
ATOM 676 C C . LYS A 1 90 ? 32.040 -12.113 -29.703 1.00 69.50 90 LYS A C 1
ATOM 678 O O . LYS A 1 90 ? 31.503 -11.053 -30.014 1.00 69.50 90 LYS A O 1
ATOM 683 N N . HIS A 1 91 ? 31.364 -13.252 -29.593 1.00 64.44 91 HIS A N 1
ATOM 684 C CA . HIS A 1 91 ? 29.925 -13.318 -29.809 1.00 64.44 91 HIS A CA 1
ATOM 685 C C . HIS A 1 91 ? 29.182 -12.737 -28.598 1.00 64.44 91 HIS A C 1
ATOM 687 O O . HIS A 1 91 ? 29.405 -13.145 -27.458 1.00 64.44 91 HIS A O 1
ATOM 693 N N . VAL A 1 92 ? 28.287 -11.776 -28.838 1.00 60.31 92 VAL A N 1
ATOM 694 C CA . VAL A 1 92 ? 27.605 -11.032 -27.765 1.00 60.31 92 VAL A CA 1
ATOM 695 C C . VAL A 1 92 ? 26.701 -11.945 -26.919 1.00 60.31 92 VAL A C 1
ATOM 697 O O . VAL A 1 92 ? 26.530 -11.714 -25.722 1.00 60.31 92 VAL A O 1
ATOM 700 N N . GLY A 1 93 ? 26.191 -13.035 -27.506 1.00 55.12 93 GLY A N 1
ATOM 701 C CA . GLY A 1 93 ? 25.324 -14.002 -26.818 1.00 55.12 93 GLY A CA 1
ATOM 702 C C . GLY A 1 93 ? 25.989 -14.731 -25.647 1.00 55.12 93 GLY A C 1
ATOM 703 O O . GLY A 1 93 ? 25.292 -15.249 -24.786 1.00 55.12 93 GLY A O 1
ATOM 704 N N . THR A 1 94 ? 27.323 -14.731 -25.568 1.00 55.00 94 THR A N 1
ATOM 705 C CA . THR A 1 94 ? 28.063 -15.351 -24.458 1.00 55.00 94 THR A CA 1
ATOM 706 C C . THR A 1 94 ? 28.037 -14.500 -23.182 1.00 55.00 94 THR A C 1
ATOM 708 O O . THR A 1 94 ? 28.162 -15.043 -22.090 1.00 55.00 94 THR A O 1
ATOM 711 N N . TYR A 1 95 ? 27.863 -13.178 -23.297 1.00 53.03 95 TYR A N 1
ATOM 712 C CA . TYR A 1 95 ? 27.975 -12.237 -22.170 1.00 53.03 95 TYR A CA 1
ATOM 713 C C . TYR A 1 95 ? 26.692 -11.457 -21.869 1.00 53.03 95 TYR A C 1
ATOM 715 O O . TYR A 1 95 ? 26.629 -10.760 -20.859 1.00 53.03 95 TYR A O 1
ATOM 723 N N . CYS A 1 96 ? 25.673 -11.544 -22.725 1.00 52.34 96 CYS A N 1
ATOM 724 C CA . CYS A 1 96 ? 24.450 -10.771 -22.563 1.00 52.34 96 CYS A CA 1
ATOM 725 C C . CYS A 1 96 ? 23.214 -11.669 -22.738 1.00 52.34 96 CYS A C 1
ATOM 727 O O . CYS A 1 96 ? 22.801 -11.918 -23.871 1.00 52.34 96 CYS A O 1
ATOM 729 N N . PRO A 1 97 ? 22.579 -12.124 -21.640 1.00 47.50 97 PRO A N 1
ATOM 730 C CA . PRO A 1 97 ? 21.333 -12.891 -21.711 1.00 47.50 97 PRO A CA 1
ATOM 731 C C . PRO A 1 97 ? 20.113 -12.054 -22.155 1.00 47.50 97 PRO A C 1
ATOM 733 O O . PRO A 1 97 ? 19.006 -12.574 -22.199 1.00 47.50 97 PRO A O 1
ATOM 736 N N . LEU A 1 98 ? 20.285 -10.764 -22.483 1.00 51.34 98 LEU A N 1
ATOM 737 C CA . LEU A 1 98 ? 19.199 -9.800 -22.731 1.00 51.34 98 LEU A CA 1
ATOM 738 C C . LEU A 1 98 ? 19.307 -9.089 -24.094 1.00 51.34 98 LEU A C 1
ATOM 740 O O . LEU A 1 98 ? 18.928 -7.924 -24.227 1.00 51.34 98 LEU A O 1
ATOM 744 N N . LEU A 1 99 ? 19.873 -9.755 -25.101 1.00 46.94 99 LEU A N 1
ATOM 745 C CA . LEU A 1 99 ? 20.340 -9.102 -26.323 1.00 46.94 99 LEU A CA 1
ATOM 746 C C . LEU A 1 99 ? 19.299 -8.247 -27.091 1.00 46.94 99 LEU A C 1
ATOM 748 O O . LEU A 1 99 ? 18.256 -8.708 -27.543 1.00 46.94 99 LEU A O 1
ATOM 752 N N . THR A 1 100 ? 19.716 -6.989 -27.285 1.00 44.50 100 THR A N 1
ATOM 753 C CA . THR A 1 100 ? 19.557 -6.089 -28.453 1.00 44.50 100 THR A CA 1
ATOM 754 C C . THR A 1 100 ? 18.264 -5.306 -28.713 1.00 44.50 100 THR A C 1
ATOM 756 O O . THR A 1 100 ? 18.281 -4.424 -29.565 1.00 44.50 100 THR A O 1
ATOM 759 N N . THR A 1 101 ? 17.181 -5.472 -27.955 1.00 43.78 101 THR A N 1
ATOM 760 C CA . THR A 1 101 ? 16.058 -4.486 -27.957 1.00 43.78 101 THR A CA 1
ATOM 761 C C . THR A 1 101 ? 15.673 -4.012 -26.549 1.00 43.78 101 THR A C 1
ATOM 763 O O . THR A 1 101 ? 14.971 -3.023 -26.369 1.00 43.78 101 THR A O 1
ATOM 766 N N . THR A 1 102 ? 16.241 -4.642 -25.524 1.00 46.81 102 THR A N 1
ATOM 767 C CA . THR A 1 102 ? 15.890 -4.453 -24.109 1.00 46.81 102 THR A CA 1
ATOM 768 C C . THR A 1 102 ? 16.666 -3.331 -23.406 1.00 46.81 102 THR A C 1
ATOM 770 O O . THR A 1 102 ? 16.340 -2.958 -22.282 1.00 46.81 102 THR A O 1
ATOM 773 N N . ALA A 1 103 ? 17.675 -2.741 -24.053 1.00 45.56 103 ALA A N 1
ATOM 774 C CA . ALA A 1 103 ? 18.551 -1.746 -23.425 1.00 45.56 103 ALA A CA 1
ATOM 775 C C . ALA A 1 103 ? 17.839 -0.427 -23.043 1.00 45.56 103 ALA A C 1
ATOM 777 O O . ALA A 1 103 ? 18.372 0.338 -22.249 1.00 45.56 103 ALA A O 1
ATOM 778 N N . ALA A 1 104 ? 16.633 -0.184 -23.572 1.00 48.56 104 ALA A N 1
ATOM 779 C CA . ALA A 1 104 ? 15.772 0.953 -23.228 1.00 48.56 104 ALA A CA 1
ATOM 780 C C . ALA A 1 104 ? 14.607 0.593 -22.295 1.00 48.56 104 ALA A C 1
ATOM 782 O O . ALA A 1 104 ? 13.790 1.451 -21.979 1.00 48.56 104 ALA A O 1
ATOM 783 N N . GLY A 1 105 ? 14.492 -0.655 -21.858 1.00 52.91 105 GLY A N 1
ATOM 784 C CA . GLY A 1 105 ? 13.441 -1.101 -20.958 1.00 52.91 105 GLY A CA 1
ATOM 785 C C . GLY A 1 105 ? 12.462 -2.060 -21.616 1.00 52.91 105 GLY A C 1
ATOM 786 O O . GLY A 1 105 ? 11.895 -1.801 -22.675 1.00 52.91 105 GLY A O 1
ATOM 787 N N . SER A 1 106 ? 12.273 -3.194 -20.956 1.00 56.84 106 SER A N 1
ATOM 788 C CA . SER A 1 106 ? 11.302 -4.203 -21.358 1.00 56.84 106 SER A CA 1
ATOM 789 C C . SER A 1 106 ? 9.939 -3.841 -20.790 1.00 56.84 106 SER A C 1
ATOM 791 O O . SER A 1 106 ? 9.816 -3.553 -19.596 1.00 56.84 106 SER A O 1
ATOM 793 N N . VAL A 1 107 ? 8.917 -3.876 -21.643 1.00 54.12 107 VAL A N 1
ATOM 794 C CA . VAL A 1 107 ? 7.518 -3.861 -21.214 1.00 54.12 107 VAL A CA 1
ATOM 795 C C . VAL A 1 107 ? 7.126 -5.291 -20.872 1.00 54.12 107 VAL A C 1
ATOM 797 O O . VAL A 1 107 ? 7.243 -6.186 -21.706 1.00 54.12 107 VAL A O 1
ATOM 800 N N . TYR A 1 108 ? 6.661 -5.495 -19.650 1.00 62.69 108 TYR A N 1
ATOM 801 C CA . TYR A 1 108 ? 6.099 -6.751 -19.187 1.00 62.69 108 TYR A CA 1
ATOM 802 C C . TYR A 1 108 ? 4.613 -6.544 -18.918 1.00 62.69 108 TYR A C 1
ATOM 804 O O . TYR A 1 108 ? 4.208 -5.586 -18.260 1.00 62.69 108 TYR A O 1
ATOM 812 N N . VAL A 1 109 ? 3.795 -7.455 -19.430 1.00 55.38 109 VAL A N 1
ATOM 813 C CA . VAL A 1 109 ? 2.367 -7.510 -19.120 1.00 55.38 109 VAL A CA 1
ATOM 814 C C . VAL A 1 109 ? 2.197 -8.560 -18.032 1.00 55.38 109 VAL A C 1
ATOM 816 O O . VAL A 1 109 ? 2.387 -9.747 -18.300 1.00 55.38 109 VAL A O 1
ATOM 819 N N . SER A 1 110 ? 1.868 -8.153 -16.805 1.00 60.97 110 SER A N 1
ATOM 820 C CA . SER A 1 110 ? 1.406 -9.119 -15.806 1.00 60.97 110 SER A CA 1
ATOM 821 C C . SER A 1 110 ? -0.037 -9.475 -16.123 1.00 60.97 110 SER A C 1
ATOM 823 O O . SER A 1 110 ? -0.901 -8.597 -16.140 1.00 60.97 110 SER A O 1
ATOM 825 N N . ARG A 1 111 ? -0.292 -10.763 -16.362 1.00 58.97 111 ARG A N 1
ATOM 826 C CA . ARG A 1 111 ? -1.646 -11.309 -16.421 1.00 58.97 111 ARG A CA 1
ATOM 827 C C . ARG A 1 111 ? -1.955 -12.024 -15.113 1.00 58.97 111 ARG A C 1
ATOM 829 O O . ARG A 1 111 ? -1.452 -13.120 -14.887 1.00 58.97 111 ARG A O 1
ATOM 836 N N . GLY A 1 112 ? -2.815 -11.415 -14.303 1.00 57.28 112 GLY A N 1
ATOM 837 C CA . GLY A 1 112 ? -3.390 -12.030 -13.111 1.00 57.28 112 GLY A CA 1
ATOM 838 C C . GLY A 1 112 ? -2.564 -11.864 -11.836 1.00 57.28 112 GLY A C 1
ATOM 839 O O . GLY A 1 112 ? -1.448 -11.343 -11.829 1.00 57.28 112 GLY A O 1
ATOM 840 N N . LYS A 1 113 ? -3.156 -12.314 -10.726 1.00 58.84 113 LYS A N 1
ATOM 841 C CA . LYS A 1 113 ? -2.505 -12.367 -9.414 1.00 58.84 113 LYS A CA 1
ATOM 842 C C . LYS A 1 113 ? -1.460 -13.480 -9.380 1.00 58.84 113 LYS A C 1
ATOM 844 O O . LYS A 1 113 ? -1.632 -14.523 -10.009 1.00 58.84 113 LYS A O 1
ATOM 849 N N . SER A 1 114 ? -0.409 -13.281 -8.586 1.00 55.78 114 SER A N 1
ATOM 850 C CA . SER A 1 114 ? 0.480 -14.368 -8.168 1.00 55.78 114 SER A CA 1
ATOM 851 C C . SER A 1 114 ? -0.354 -15.558 -7.676 1.00 55.78 114 SER A C 1
ATOM 853 O O . SER A 1 114 ? -1.229 -15.400 -6.827 1.00 55.78 114 SER A O 1
ATOM 855 N N . ILE A 1 115 ? -0.063 -16.758 -8.183 1.00 49.16 115 ILE A N 1
ATOM 856 C CA . ILE A 1 115 ? -0.670 -18.013 -7.705 1.00 49.16 115 ILE A CA 1
ATOM 857 C C . ILE A 1 115 ? -0.259 -18.351 -6.259 1.00 49.16 115 ILE A C 1
ATOM 859 O O . ILE A 1 115 ? -0.853 -19.228 -5.639 1.00 49.16 115 ILE A O 1
ATOM 863 N N . HIS A 1 116 ? 0.751 -17.659 -5.716 1.00 49.47 116 HIS A N 1
ATOM 864 C CA . HIS A 1 116 ? 1.130 -17.738 -4.309 1.00 49.47 116 HIS A CA 1
ATOM 865 C C . HIS A 1 116 ? 0.332 -16.689 -3.531 1.00 49.47 116 HIS A C 1
ATOM 867 O O . HIS A 1 116 ? 0.485 -15.487 -3.752 1.00 49.47 116 HIS A O 1
ATOM 873 N N . LYS A 1 117 ? -0.523 -17.187 -2.636 1.00 53.06 117 LYS A N 1
ATOM 874 C CA . LYS A 1 117 ? -1.501 -16.486 -1.785 1.00 53.06 117 LYS A CA 1
ATOM 875 C C . LYS A 1 117 ? -0.889 -15.584 -0.694 1.00 53.06 117 LYS A C 1
ATOM 877 O O . LYS A 1 117 ? -1.534 -15.333 0.317 1.00 53.06 117 LYS A O 1
ATOM 882 N N . GLU A 1 118 ? 0.342 -15.120 -0.862 1.00 61.88 118 GLU A N 1
ATOM 883 C CA . GLU A 1 118 ? 1.053 -14.354 0.166 1.00 61.88 118 GLU A CA 1
ATOM 884 C C . GLU A 1 118 ? 0.998 -12.857 -0.158 1.00 61.88 118 GLU A C 1
ATOM 886 O O . GLU A 1 118 ? 1.940 -12.268 -0.687 1.00 61.88 118 GLU A O 1
ATOM 891 N N . GLU A 1 119 ? -0.149 -12.238 0.126 1.00 67.19 119 GLU A N 1
ATOM 892 C CA . GLU A 1 119 ? -0.255 -10.780 0.225 1.00 67.19 119 GLU A CA 1
ATOM 893 C C . GLU A 1 119 ? 0.212 -10.367 1.636 1.00 67.19 119 GLU A C 1
ATOM 895 O O . GLU A 1 119 ? -0.230 -10.935 2.632 1.00 67.19 119 GLU A O 1
ATOM 900 N N . PHE A 1 120 ? 1.144 -9.411 1.741 1.00 67.88 120 PHE A N 1
ATOM 901 C CA . PHE A 1 120 ? 1.715 -9.007 3.038 1.00 67.88 120 PHE A CA 1
ATOM 902 C C . PHE A 1 120 ? 0.810 -8.070 3.846 1.00 67.88 120 PHE A C 1
ATOM 904 O O . PHE A 1 120 ? 0.969 -7.950 5.059 1.00 67.88 120 PHE A O 1
ATOM 911 N N . THR A 1 121 ? -0.053 -7.318 3.168 1.00 74.62 121 THR A N 1
ATOM 912 C CA . THR A 1 121 ? -0.941 -6.308 3.752 1.00 74.62 121 THR A CA 1
ATOM 913 C C . THR A 1 121 ? -2.091 -6.058 2.785 1.00 74.62 121 THR A C 1
ATOM 915 O O . THR A 1 121 ? -1.904 -6.103 1.567 1.00 74.62 121 THR A O 1
ATOM 918 N N . THR A 1 122 ? -3.257 -5.756 3.338 1.00 81.81 122 THR A N 1
ATOM 919 C CA . THR A 1 122 ? -4.477 -5.411 2.613 1.00 81.81 122 THR A CA 1
ATOM 920 C C . THR A 1 122 ? -4.598 -3.896 2.471 1.00 81.81 122 THR A C 1
ATOM 922 O O . THR A 1 122 ? -4.477 -3.166 3.449 1.00 81.81 122 THR A O 1
ATOM 925 N N . ALA A 1 123 ? -4.868 -3.412 1.258 1.00 83.50 123 ALA A N 1
ATOM 926 C CA . ALA A 1 123 ? -5.275 -2.025 1.038 1.00 83.50 123 ALA A CA 1
ATOM 927 C C . ALA A 1 123 ? -6.807 -1.922 1.095 1.00 83.50 123 ALA A C 1
ATOM 929 O O . ALA A 1 123 ? -7.496 -2.623 0.350 1.00 83.50 123 ALA A O 1
ATOM 930 N N . GLY A 1 124 ? -7.338 -1.034 1.937 1.00 86.56 124 GLY A N 1
ATOM 931 C CA . GLY A 1 124 ? -8.776 -0.927 2.211 1.00 86.56 124 GLY A CA 1
ATOM 932 C C . GLY A 1 124 ? -9.132 -1.275 3.658 1.00 86.56 124 GLY A C 1
ATOM 933 O O . GLY A 1 124 ? -8.289 -1.733 4.418 1.00 86.56 124 GLY A O 1
ATOM 934 N N . GLY A 1 125 ? -10.392 -1.059 4.044 1.00 91.38 125 GLY A N 1
ATOM 935 C CA . GLY A 1 125 ? -10.886 -1.379 5.385 1.00 91.38 125 GLY A CA 1
ATOM 936 C C . GLY A 1 125 ? -12.029 -0.468 5.831 1.00 91.38 125 GLY A C 1
ATOM 937 O O . GLY A 1 125 ? -12.731 0.134 5.015 1.00 91.38 125 GLY A O 1
ATOM 938 N N . VAL A 1 126 ? -12.218 -0.357 7.145 1.00 93.62 126 VAL A N 1
ATOM 939 C CA . VAL A 1 126 ? -13.169 0.571 7.766 1.00 93.62 126 VAL A CA 1
ATOM 940 C C . VAL A 1 126 ? -12.768 2.007 7.438 1.00 93.62 126 VAL A C 1
ATOM 942 O O . VAL A 1 126 ? -11.633 2.426 7.675 1.00 93.62 126 VAL A O 1
ATOM 945 N N . ALA A 1 127 ? -13.726 2.774 6.916 1.00 94.31 127 ALA A N 1
ATOM 946 C CA . ALA A 1 127 ? -13.494 4.138 6.470 1.00 94.31 127 ALA A CA 1
ATOM 947 C C . ALA A 1 127 ? -13.055 5.048 7.628 1.00 94.31 127 ALA A C 1
ATOM 949 O O . ALA A 1 127 ? -13.773 5.225 8.612 1.00 94.31 127 ALA A O 1
ATOM 950 N N . LEU A 1 128 ? -11.916 5.720 7.456 1.00 93.50 128 LEU A N 1
ATOM 951 C CA . LEU A 1 128 ? -11.297 6.584 8.472 1.00 93.50 128 LEU A CA 1
ATOM 952 C C . LEU A 1 128 ? -12.212 7.718 8.956 1.00 93.50 128 LEU A C 1
ATOM 954 O O . LEU A 1 128 ? -12.155 8.137 10.110 1.00 93.50 128 LEU A O 1
ATOM 958 N N . LYS A 1 129 ? -13.113 8.198 8.091 1.00 96.00 129 LYS A N 1
ATOM 959 C CA . LYS A 1 129 ? -14.115 9.213 8.448 1.00 96.00 129 LYS A CA 1
ATOM 960 C C . LYS A 1 129 ? -15.084 8.737 9.536 1.00 96.00 129 LYS A C 1
ATOM 962 O O . LYS A 1 129 ? -15.589 9.570 10.286 1.00 96.00 129 LYS A O 1
ATOM 967 N N . GLU A 1 130 ? -15.315 7.429 9.645 1.00 95.81 130 GLU A N 1
ATOM 968 C CA . GLU A 1 130 ? -16.249 6.796 10.587 1.00 95.81 130 GLU A CA 1
ATOM 969 C C . GLU A 1 130 ? -15.592 6.447 11.931 1.00 95.81 130 GLU A C 1
ATOM 971 O O . GLU A 1 130 ? -16.269 5.948 12.829 1.00 95.81 130 GLU A O 1
ATOM 976 N N . VAL A 1 131 ? -14.301 6.755 12.095 1.00 96.38 131 VAL A N 1
ATOM 977 C CA . VAL A 1 131 ? -13.513 6.479 13.303 1.00 96.38 131 VAL A CA 1
ATOM 978 C C . VAL A 1 131 ? -13.044 7.790 13.934 1.00 96.38 131 VAL A C 1
ATOM 980 O O . VAL A 1 131 ? -12.669 8.743 13.243 1.00 96.38 131 VAL A O 1
ATOM 983 N N . ASP A 1 132 ? -13.117 7.886 15.259 1.00 96.44 132 ASP A N 1
ATOM 984 C CA . ASP A 1 132 ? -12.488 8.966 16.022 1.00 96.44 132 ASP A CA 1
ATOM 985 C C . ASP A 1 132 ? -11.049 8.580 16.380 1.00 96.44 132 ASP A C 1
ATOM 987 O O . ASP A 1 132 ? -10.830 7.714 17.214 1.00 96.44 132 ASP A O 1
ATOM 991 N N . PHE A 1 133 ? -10.053 9.247 15.800 1.00 94.00 133 PHE A N 1
ATOM 992 C CA . PHE A 1 133 ? -8.639 8.926 16.029 1.00 94.00 133 PHE A CA 1
ATOM 993 C C . PHE A 1 133 ? -8.107 9.286 17.419 1.00 94.00 133 PHE A C 1
ATOM 995 O O . PHE A 1 133 ? -7.002 8.873 17.764 1.00 94.00 133 PHE A O 1
ATOM 1002 N N . LYS A 1 134 ? -8.862 10.025 18.240 1.00 95.50 134 LYS A N 1
ATOM 1003 C CA . LYS A 1 134 ? -8.476 10.245 19.642 1.00 95.50 134 LYS A CA 1
ATOM 1004 C C . LYS A 1 134 ? -8.744 9.019 20.507 1.00 95.50 134 LYS A C 1
ATOM 1006 O O . LYS A 1 134 ? -8.040 8.810 21.491 1.00 95.50 134 LYS A O 1
ATOM 1011 N N . THR A 1 135 ? -9.760 8.240 20.147 1.00 96.38 135 THR A N 1
ATOM 1012 C CA . THR A 1 135 ? -10.265 7.121 20.952 1.00 96.38 135 THR A CA 1
ATOM 1013 C C . THR A 1 135 ? -10.236 5.782 20.225 1.00 96.38 135 THR A C 1
ATOM 1015 O O . THR A 1 135 ? -10.407 4.741 20.848 1.00 96.38 135 THR A O 1
ATOM 1018 N N . PHE A 1 136 ? -10.045 5.803 18.906 1.00 97.06 136 PHE A N 1
ATOM 1019 C CA . PHE A 1 136 ? -10.220 4.684 17.979 1.00 97.06 136 PHE A CA 1
ATOM 1020 C C . PHE A 1 136 ? -11.628 4.049 18.041 1.00 97.06 136 PHE A C 1
ATOM 1022 O O . PHE A 1 136 ? -11.839 2.908 17.626 1.00 97.06 136 PHE A O 1
ATOM 1029 N N . GLY A 1 137 ? -12.613 4.803 18.540 1.00 96.50 137 GLY A N 1
ATOM 1030 C CA . GLY A 1 137 ? -14.017 4.408 18.602 1.00 96.50 137 GLY A CA 1
ATOM 1031 C C . GLY A 1 137 ? -14.768 4.674 17.297 1.00 96.50 137 GLY A C 1
ATOM 1032 O O . GLY A 1 137 ? -14.443 5.592 16.537 1.00 96.50 137 GLY A O 1
ATOM 1033 N N . SER A 1 138 ? -15.808 3.883 17.044 1.00 97.19 138 SER A N 1
ATOM 1034 C CA . SER A 1 138 ? -16.765 4.124 15.969 1.00 97.19 138 SER A CA 1
ATOM 1035 C C . SER A 1 138 ? -17.580 5.383 16.260 1.00 97.19 138 SER A C 1
ATOM 1037 O O . SER A 1 138 ? -18.154 5.536 17.335 1.00 97.19 138 SER A O 1
ATOM 1039 N N . LYS A 1 139 ? -17.715 6.257 15.261 1.00 96.81 139 LYS A N 1
ATOM 1040 C CA . LYS A 1 139 ? -18.641 7.402 15.309 1.00 96.81 139 LYS A CA 1
ATOM 1041 C C . LYS A 1 139 ? -20.099 6.997 15.084 1.00 96.81 139 LYS A C 1
ATOM 1043 O O . LYS A 1 139 ? -20.986 7.832 15.220 1.00 96.81 139 LYS A O 1
ATOM 1048 N N . ARG A 1 140 ? -20.345 5.748 14.673 1.00 95.31 140 ARG A N 1
ATOM 1049 C CA . ARG A 1 140 ? -21.678 5.243 14.307 1.00 95.31 140 ARG A CA 1
ATOM 1050 C C . ARG A 1 140 ? -22.269 4.321 15.361 1.00 95.31 140 ARG A C 1
ATOM 1052 O O . ARG A 1 140 ? -23.482 4.304 15.522 1.00 95.31 140 ARG A O 1
ATOM 1059 N N . VAL A 1 141 ? -21.427 3.548 16.041 1.00 96.06 141 VAL A N 1
ATOM 1060 C CA . VAL A 1 141 ? -21.858 2.573 17.045 1.00 96.06 141 VAL A CA 1
ATOM 1061 C C . VAL A 1 141 ? -21.109 2.832 18.337 1.00 96.06 141 VAL A C 1
ATOM 1063 O O . VAL A 1 141 ? -19.894 2.669 18.422 1.00 96.06 141 VAL A O 1
ATOM 1066 N N . GLU A 1 142 ? -21.847 3.231 19.361 1.00 92.88 142 GLU A N 1
ATOM 1067 C CA . GLU A 1 142 ? -21.262 3.500 20.662 1.00 92.88 142 GLU A CA 1
ATOM 1068 C C . GLU A 1 142 ? -20.712 2.211 21.301 1.00 92.88 142 GLU A C 1
ATOM 1070 O O . GLU A 1 142 ? -21.370 1.173 21.302 1.00 92.88 142 GLU A O 1
ATOM 1075 N N . GLY A 1 143 ? -19.496 2.270 21.852 1.00 93.25 143 GLY A N 1
ATOM 1076 C CA . GLY A 1 143 ? -18.838 1.114 22.473 1.00 93.25 143 GLY A CA 1
ATOM 1077 C C . GLY A 1 143 ? -18.136 0.164 21.495 1.00 93.25 143 GLY A C 1
ATOM 1078 O O . GLY A 1 143 ? -17.512 -0.795 21.942 1.00 93.25 143 GLY A O 1
ATOM 1079 N N . LEU A 1 144 ? -18.184 0.435 20.187 1.00 96.31 144 LEU A N 1
ATOM 1080 C CA . LEU A 1 144 ? -17.413 -0.288 19.175 1.00 96.31 144 LEU A CA 1
ATOM 1081 C C . LEU A 1 144 ? -16.098 0.442 18.885 1.00 96.31 144 LEU A C 1
ATOM 1083 O O . LEU A 1 144 ? -16.098 1.653 18.675 1.00 96.31 144 LEU A O 1
ATOM 1087 N N . TYR A 1 145 ? -14.992 -0.297 18.824 1.00 97.38 145 TYR A N 1
ATOM 1088 C CA . TYR A 1 145 ? -13.652 0.233 18.570 1.00 97.38 145 TYR A CA 1
ATOM 1089 C C . TYR A 1 145 ? -12.953 -0.582 17.483 1.00 97.38 145 TYR A C 1
ATOM 1091 O O . TYR A 1 145 ? -13.202 -1.778 17.339 1.00 97.38 145 TYR A O 1
ATOM 1099 N N . PHE A 1 146 ? -12.066 0.065 16.733 1.00 96.50 146 PHE A N 1
ATOM 1100 C CA . PHE A 1 146 ? -11.318 -0.548 15.638 1.00 96.50 146 PHE A CA 1
ATOM 1101 C C . PHE A 1 146 ? -9.832 -0.254 15.797 1.00 96.50 146 PHE A C 1
ATOM 1103 O O . PHE A 1 146 ? -9.473 0.856 16.163 1.00 96.50 146 PHE A O 1
ATOM 1110 N N . ALA A 1 147 ? -8.964 -1.214 15.489 1.00 95.19 147 ALA A N 1
ATOM 1111 C CA . ALA A 1 147 ? -7.519 -1.010 15.492 1.00 95.19 147 ALA A CA 1
ATOM 1112 C C . ALA A 1 147 ? -6.824 -1.981 14.530 1.00 95.19 147 ALA A C 1
ATOM 1114 O O . ALA A 1 147 ? -7.314 -3.085 14.289 1.00 95.19 147 ALA A O 1
ATOM 1115 N N . GLY A 1 148 ? -5.662 -1.575 14.017 1.00 93.00 148 GLY A N 1
ATOM 1116 C CA . GLY A 1 148 ? -4.850 -2.384 13.108 1.00 93.00 148 GLY A CA 1
ATOM 1117 C C . GLY A 1 148 ? -5.381 -2.431 11.676 1.00 93.00 148 GLY A C 1
ATOM 1118 O O . GLY A 1 148 ? -6.018 -1.487 11.213 1.00 93.00 148 GLY A O 1
ATOM 1119 N N . GLU A 1 149 ? -5.098 -3.533 10.980 1.00 92.38 149 GLU A N 1
ATOM 1120 C CA . GLU A 1 149 ? -5.319 -3.704 9.530 1.00 92.38 149 GLU A CA 1
ATOM 1121 C C . GLU A 1 149 ? -6.801 -3.716 9.113 1.00 92.38 149 GLU A C 1
ATOM 1123 O O . GLU A 1 149 ? -7.118 -3.629 7.935 1.00 92.38 149 GLU A O 1
ATOM 1128 N N . ILE A 1 150 ? -7.740 -3.780 10.065 1.00 93.75 150 ILE A N 1
ATOM 1129 C CA . ILE A 1 150 ? -9.170 -3.636 9.749 1.00 93.75 150 ILE A CA 1
ATOM 1130 C C . ILE A 1 150 ? -9.531 -2.207 9.311 1.00 93.75 150 ILE A C 1
ATOM 1132 O O . ILE A 1 150 ? -10.566 -2.000 8.681 1.00 93.75 150 ILE A O 1
ATOM 1136 N N . LEU A 1 151 ? -8.718 -1.213 9.675 1.00 93.50 151 LEU A N 1
ATOM 1137 C CA . LEU A 1 151 ? -8.872 0.173 9.238 1.00 93.50 151 LEU A CA 1
ATOM 1138 C C . LEU A 1 151 ? -8.348 0.327 7.809 1.00 93.50 151 LEU A C 1
ATOM 1140 O O . LEU A 1 151 ? -7.400 -0.352 7.435 1.00 93.50 151 LEU A O 1
ATOM 1144 N N . ASP A 1 152 ? -8.900 1.272 7.044 1.00 92.56 152 ASP A N 1
ATOM 1145 C CA . ASP A 1 152 ? -8.370 1.666 5.726 1.00 92.56 152 ASP A CA 1
ATOM 1146 C C . ASP A 1 152 ? -7.042 2.442 5.865 1.00 92.56 152 ASP A C 1
ATOM 1148 O O . ASP A 1 152 ? -6.952 3.637 5.582 1.00 92.56 152 ASP A O 1
ATOM 1152 N N . VAL A 1 153 ? -6.028 1.764 6.408 1.00 87.44 153 VAL A N 1
ATOM 1153 C CA . VAL A 1 153 ? -4.669 2.245 6.655 1.00 87.44 153 VAL A CA 1
ATOM 1154 C C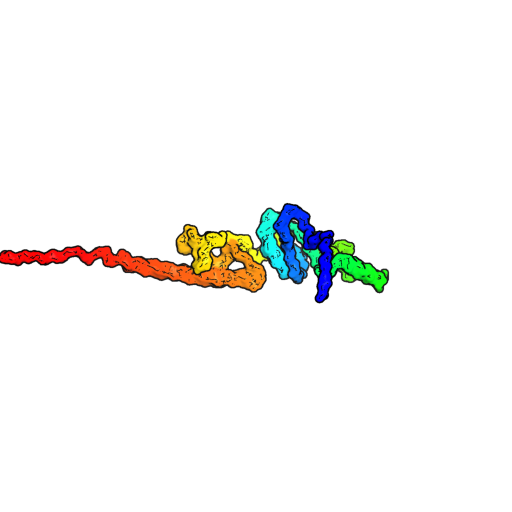 . VAL A 1 153 ? -3.693 1.141 6.267 1.00 87.44 153 VAL A C 1
ATOM 1156 O O . VAL A 1 153 ? -3.473 0.194 7.020 1.00 87.44 153 VAL A O 1
ATOM 1159 N N . ASP A 1 154 ? -3.058 1.312 5.115 1.00 84.88 154 ASP A N 1
ATOM 1160 C CA . ASP A 1 154 ? -2.008 0.436 4.611 1.00 84.88 154 ASP A CA 1
ATOM 1161 C C . ASP A 1 154 ? -0.661 1.172 4.559 1.00 84.88 154 ASP A C 1
ATOM 1163 O O . ASP A 1 154 ? -0.507 2.222 3.936 1.00 84.88 154 ASP A O 1
ATOM 1167 N N . GLY A 1 155 ? 0.335 0.636 5.263 1.00 82.06 155 GLY A N 1
ATOM 1168 C CA . GLY A 1 155 ? 1.709 1.123 5.248 1.00 82.06 155 GLY A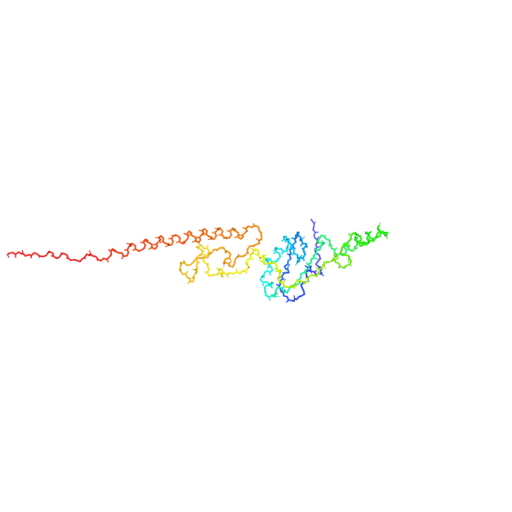 CA 1
ATOM 1169 C C . GLY A 1 155 ? 2.580 0.365 4.247 1.00 82.06 155 GLY A C 1
ATOM 1170 O O . GLY A 1 155 ? 2.386 -0.825 3.997 1.00 82.06 155 GLY A O 1
ATOM 1171 N N . VAL A 1 156 ? 3.615 1.035 3.729 1.00 79.31 156 VAL A N 1
ATOM 1172 C CA . VAL A 1 156 ? 4.696 0.355 2.998 1.00 79.31 156 VAL A CA 1
ATOM 1173 C C . VAL A 1 156 ? 5.458 -0.607 3.922 1.00 79.31 156 VAL A C 1
ATOM 1175 O O . VAL A 1 156 ? 5.389 -0.522 5.149 1.00 79.31 156 VAL A O 1
ATOM 1178 N N . THR A 1 157 ? 6.242 -1.515 3.343 1.00 75.56 157 THR A N 1
ATOM 1179 C CA . THR A 1 157 ? 7.135 -2.403 4.106 1.00 75.56 157 THR A CA 1
ATOM 1180 C C . THR A 1 157 ? 8.078 -1.614 5.025 1.00 75.56 157 THR A C 1
ATOM 1182 O O . THR A 1 157 ? 8.546 -0.542 4.641 1.00 75.56 157 THR A O 1
ATOM 1185 N N . GLY A 1 158 ? 8.424 -2.170 6.192 1.00 80.31 158 GLY A N 1
ATOM 1186 C CA . GLY A 1 158 ? 9.352 -1.535 7.146 1.00 80.31 158 GLY A CA 1
ATOM 1187 C C . GLY A 1 158 ? 8.805 -1.338 8.563 1.00 80.31 158 GLY A C 1
ATOM 1188 O O . GLY A 1 158 ? 9.338 -0.528 9.309 1.00 80.31 158 GLY A O 1
ATOM 1189 N N . GLY A 1 159 ? 7.743 -2.057 8.943 1.00 85.44 159 GLY A N 1
ATOM 1190 C CA . GLY A 1 159 ? 7.209 -2.046 10.312 1.00 85.44 159 GLY A CA 1
ATOM 1191 C C . GLY A 1 159 ? 6.093 -1.031 10.576 1.00 85.44 159 GLY A C 1
ATOM 1192 O O . GLY A 1 159 ? 5.536 -1.021 11.670 1.00 85.44 159 GLY A O 1
ATOM 1193 N N . PHE A 1 160 ? 5.705 -0.227 9.583 1.00 88.31 160 PHE A N 1
ATOM 1194 C CA . PHE A 1 160 ? 4.630 0.764 9.721 1.00 88.31 160 PHE A CA 1
ATOM 1195 C C . PHE A 1 160 ? 3.271 0.131 10.054 1.00 88.31 160 PHE A C 1
ATOM 1197 O O . PHE A 1 160 ? 2.568 0.638 10.924 1.00 88.31 160 PHE A O 1
ATOM 1204 N N . ASN A 1 161 ? 2.939 -1.014 9.446 1.00 88.19 161 ASN A N 1
ATOM 1205 C CA . ASN A 1 161 ? 1.703 -1.745 9.759 1.00 88.19 161 ASN A CA 1
ATOM 1206 C C . ASN A 1 161 ? 1.684 -2.225 11.216 1.00 88.19 161 ASN A C 1
ATOM 1208 O O . ASN A 1 161 ? 0.685 -2.056 11.909 1.00 88.19 161 ASN A O 1
ATOM 1212 N N . PHE A 1 162 ? 2.818 -2.712 11.733 1.00 90.06 162 PHE A N 1
ATOM 1213 C CA . PHE A 1 162 ? 2.934 -3.050 13.152 1.00 90.06 162 PHE A CA 1
ATOM 1214 C C . PHE A 1 162 ? 2.754 -1.822 14.038 1.00 90.06 162 PHE A C 1
ATOM 1216 O O . PHE A 1 162 ? 1.988 -1.876 14.992 1.00 90.06 162 PHE A O 1
ATOM 1223 N N . MET A 1 163 ? 3.405 -0.702 13.718 1.00 93.00 163 MET A N 1
ATOM 1224 C CA . MET A 1 163 ? 3.242 0.533 14.487 1.00 93.00 163 MET A CA 1
ATOM 1225 C C . MET A 1 163 ? 1.779 0.996 14.523 1.00 93.00 163 MET A C 1
ATOM 1227 O O . MET A 1 163 ? 1.299 1.384 15.589 1.00 93.00 163 MET A O 1
ATOM 1231 N N . ASN A 1 164 ? 1.059 0.895 13.401 1.00 92.25 164 ASN A N 1
ATOM 1232 C CA . ASN A 1 164 ? -0.374 1.183 13.328 1.00 92.25 164 ASN A CA 1
ATOM 1233 C C . ASN A 1 164 ? -1.190 0.244 14.237 1.00 92.25 164 ASN A C 1
ATOM 1235 O O . ASN A 1 164 ? -2.009 0.706 15.029 1.00 92.25 164 ASN A O 1
ATOM 1239 N N . CYS A 1 165 ? -0.912 -1.063 14.202 1.00 93.19 165 CYS A N 1
ATOM 1240 C CA . CYS A 1 165 ? -1.557 -2.043 15.079 1.00 93.19 165 CYS A CA 1
ATOM 1241 C C . CYS A 1 165 ? -1.297 -1.769 16.569 1.00 93.19 165 CYS A C 1
ATOM 1243 O O . CYS A 1 165 ? -2.243 -1.714 17.353 1.00 93.19 165 CYS A O 1
ATOM 1245 N N . TRP A 1 166 ? -0.038 -1.569 16.971 1.00 95.44 166 TRP A N 1
ATOM 1246 C CA . TRP A 1 166 ? 0.331 -1.397 18.379 1.00 95.44 166 TRP A CA 1
ATOM 1247 C C . TRP A 1 166 ? -0.210 -0.095 18.968 1.00 95.44 166 TRP A C 1
ATOM 1249 O O . TRP A 1 166 ? -0.816 -0.101 20.039 1.00 95.44 166 TRP A O 1
ATOM 1259 N N . SER A 1 167 ? -0.011 1.023 18.265 1.00 96.06 167 SER A N 1
ATOM 1260 C CA . SER A 1 167 ? -0.458 2.335 18.743 1.00 96.06 167 SER A CA 1
ATOM 1261 C C . SER A 1 167 ? -1.984 2.446 18.753 1.00 96.06 167 SER A C 1
ATOM 1263 O O . SER A 1 167 ? -2.553 2.858 19.764 1.00 96.06 167 SER A O 1
ATOM 1265 N N . GLY A 1 168 ? -2.655 2.000 17.686 1.00 96.25 168 GLY A N 1
ATOM 1266 C CA . GLY A 1 168 ? -4.115 1.988 17.610 1.00 96.25 168 GLY A CA 1
ATOM 1267 C C . GLY A 1 168 ? -4.745 1.068 18.654 1.00 96.25 168 GLY A C 1
ATOM 1268 O O . GLY A 1 168 ? -5.681 1.472 19.339 1.00 96.25 168 GLY A O 1
ATOM 1269 N N . GLY A 1 169 ? -4.195 -0.137 18.841 1.00 97.19 169 GLY A N 1
ATOM 1270 C CA . GLY A 1 169 ? -4.685 -1.090 19.840 1.00 97.19 169 GLY A CA 1
ATOM 1271 C C . GLY A 1 169 ? -4.562 -0.560 21.269 1.00 97.19 169 GLY A C 1
ATOM 1272 O O . GLY A 1 169 ? -5.500 -0.684 22.056 1.00 97.19 169 GLY A O 1
ATOM 1273 N N . TYR A 1 170 ? -3.444 0.099 21.591 1.00 97.81 170 TYR A N 1
ATOM 1274 C CA . TYR A 1 170 ? -3.254 0.741 22.891 1.00 97.81 170 TYR A CA 1
ATOM 1275 C C . TYR A 1 170 ? -4.287 1.850 23.145 1.00 97.81 170 TYR A C 1
ATOM 1277 O O . TYR A 1 170 ? -4.903 1.885 24.212 1.00 97.81 170 TYR A O 1
ATOM 1285 N N . ILE A 1 171 ? -4.506 2.739 22.169 1.00 97.62 171 ILE A N 1
ATOM 1286 C CA . ILE A 1 171 ? -5.464 3.846 22.299 1.00 97.62 171 ILE A CA 1
ATOM 1287 C C . ILE A 1 171 ? -6.892 3.307 22.434 1.00 97.62 171 ILE A C 1
ATOM 1289 O O . ILE A 1 171 ? -7.585 3.676 23.382 1.00 97.62 171 ILE A O 1
ATOM 1293 N N . ALA A 1 172 ? -7.299 2.386 21.553 1.00 97.38 172 ALA A N 1
ATOM 1294 C CA . ALA A 1 172 ? -8.620 1.759 21.578 1.00 97.38 172 ALA A CA 1
ATOM 1295 C C . ALA A 1 172 ? -8.900 1.071 22.922 1.00 97.38 172 ALA A C 1
ATOM 1297 O O . ALA A 1 172 ? -9.934 1.313 23.546 1.00 97.38 172 ALA A O 1
ATOM 1298 N N . GLY A 1 173 ? -7.951 0.261 23.406 1.00 97.38 173 GLY A N 1
ATOM 1299 C CA . GLY A 1 173 ? -8.070 -0.433 24.688 1.00 97.38 173 GLY A CA 1
ATOM 1300 C C . GLY A 1 173 ? -8.174 0.531 25.870 1.00 97.38 173 GLY A C 1
ATOM 1301 O O . GLY A 1 173 ? -9.035 0.358 26.735 1.00 97.38 173 GLY A O 1
ATOM 1302 N N . ARG A 1 174 ? -7.354 1.591 25.893 1.00 97.75 174 ARG A N 1
ATOM 1303 C CA . ARG A 1 174 ? -7.391 2.600 26.962 1.00 97.75 174 ARG A CA 1
ATOM 1304 C C . ARG A 1 174 ? -8.709 3.372 26.971 1.00 97.75 174 ARG A C 1
ATOM 1306 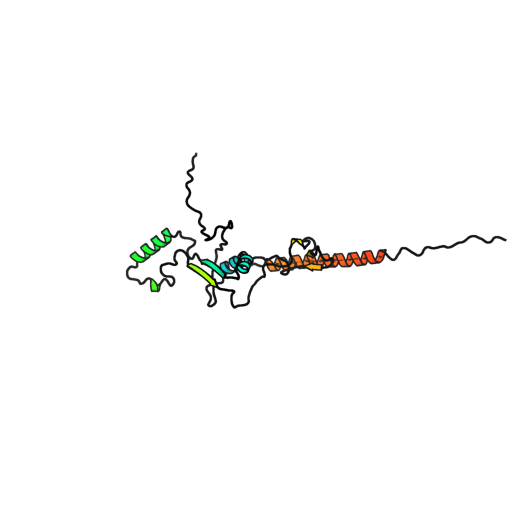O O . ARG A 1 174 ? -9.276 3.589 28.039 1.00 97.75 174 ARG A O 1
ATOM 1313 N N . SER A 1 175 ? -9.203 3.771 25.802 1.00 97.19 175 SER A N 1
ATOM 1314 C CA . SER A 1 175 ? -10.469 4.493 25.677 1.00 97.19 175 SER A CA 1
ATOM 1315 C C . SER A 1 175 ? -11.675 3.633 26.044 1.00 97.19 175 SER A C 1
ATOM 1317 O O . SER A 1 175 ? -12.583 4.129 26.709 1.00 97.19 175 SER A O 1
ATOM 1319 N N . LEU A 1 176 ? -11.672 2.348 25.679 1.00 96.31 176 LEU A N 1
ATOM 1320 C CA . LEU A 1 176 ? -12.701 1.405 26.113 1.00 96.31 176 LEU A CA 1
ATOM 1321 C C . LEU A 1 176 ? -12.701 1.244 27.640 1.00 96.31 176 LEU A C 1
ATOM 1323 O O . LEU A 1 176 ? -13.756 1.337 28.261 1.00 96.31 176 LEU A O 1
ATOM 1327 N N . ALA A 1 177 ? -11.528 1.061 28.254 1.00 96.44 177 ALA A N 1
ATOM 1328 C CA . ALA A 1 177 ? -11.413 0.911 29.704 1.00 96.44 177 ALA A CA 1
ATOM 1329 C C . ALA A 1 177 ? -11.920 2.152 30.460 1.00 96.44 177 ALA A C 1
ATOM 1331 O O . ALA A 1 177 ? -12.737 2.027 31.369 1.00 96.44 177 ALA A O 1
ATOM 1332 N N . GLN A 1 178 ? -11.497 3.353 30.046 1.00 95.31 178 GLN A N 1
ATOM 1333 C CA . GLN A 1 178 ? -11.963 4.618 30.633 1.00 95.31 178 GLN A CA 1
ATOM 1334 C C . GLN A 1 178 ? -13.484 4.768 30.545 1.00 95.31 178 GLN A C 1
ATOM 1336 O O . GLN A 1 178 ? -14.124 5.228 31.485 1.00 95.31 178 GLN A O 1
ATOM 1341 N N . ARG A 1 179 ? -14.066 4.343 29.422 1.00 92.50 179 ARG A N 1
ATOM 1342 C CA . ARG A 1 179 ? -15.508 4.392 29.200 1.00 92.50 179 ARG A CA 1
ATOM 1343 C C . ARG A 1 179 ? -16.282 3.433 30.106 1.00 92.50 179 ARG A C 1
ATOM 1345 O O . ARG A 1 179 ? -17.352 3.800 30.578 1.00 92.50 179 ARG A O 1
ATOM 1352 N N . ILE A 1 180 ? -15.775 2.217 30.316 1.00 93.88 180 ILE A N 1
ATOM 1353 C CA . ILE A 1 180 ? -16.401 1.236 31.217 1.00 93.88 180 ILE A CA 1
ATOM 1354 C C . ILE A 1 180 ? -16.404 1.779 32.649 1.00 93.88 180 ILE A C 1
ATOM 1356 O O . ILE A 1 180 ? -17.452 1.798 33.282 1.00 93.88 180 ILE A O 1
ATOM 1360 N N . ILE A 1 181 ? -15.264 2.304 33.109 1.00 94.38 181 ILE A N 1
ATOM 1361 C CA . ILE A 1 181 ? -15.130 2.874 34.457 1.00 94.38 181 ILE A CA 1
ATOM 1362 C C . ILE A 1 181 ? -16.108 4.039 34.666 1.00 94.38 181 ILE A C 1
ATOM 1364 O O . ILE A 1 181 ? -16.818 4.055 35.664 1.00 94.38 181 ILE A O 1
ATOM 1368 N N . ALA A 1 182 ? -16.203 4.969 33.709 1.00 89.38 182 ALA A N 1
ATOM 1369 C CA . ALA A 1 182 ? -17.127 6.102 33.810 1.00 89.38 182 ALA A CA 1
ATOM 1370 C C . ALA A 1 182 ? -18.601 5.659 33.907 1.00 89.38 182 ALA A C 1
ATOM 1372 O O . ALA A 1 182 ? -19.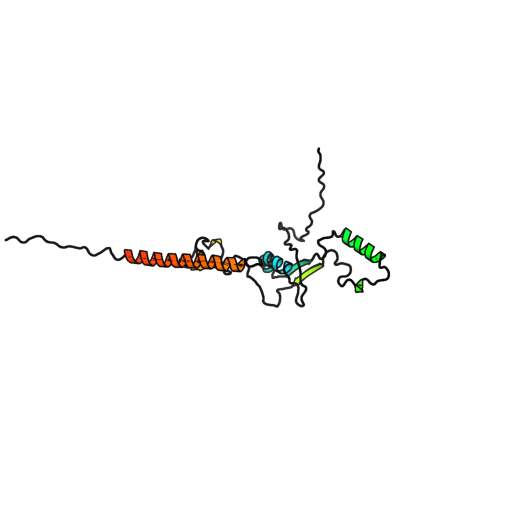357 6.193 34.711 1.00 89.38 182 ALA A O 1
ATOM 1373 N N . ARG A 1 183 ? -19.004 4.628 33.147 1.00 85.38 183 ARG A N 1
ATOM 1374 C CA . ARG A 1 183 ? -20.368 4.071 33.226 1.00 85.38 183 ARG A CA 1
ATOM 1375 C C . ARG A 1 183 ? -20.679 3.451 34.592 1.00 85.38 183 ARG A C 1
ATOM 1377 O O . ARG A 1 183 ? -21.812 3.562 35.056 1.00 85.38 183 ARG A O 1
ATOM 1384 N N . ASP A 1 184 ? -19.699 2.806 35.222 1.00 83.69 184 ASP A N 1
ATOM 1385 C CA . ASP A 1 184 ? -19.861 2.211 36.554 1.00 83.69 184 ASP A CA 1
ATOM 1386 C C . ASP A 1 184 ? -19.977 3.274 37.662 1.00 83.69 184 ASP A C 1
ATOM 1388 O O . ASP A 1 184 ? -20.573 3.011 38.710 1.00 83.69 184 ASP A O 1
ATOM 1392 N N . GLU A 1 185 ? -19.412 4.467 37.451 1.00 81.00 185 GLU A N 1
ATOM 1393 C CA . GLU A 1 185 ? -19.540 5.616 38.355 1.00 81.00 185 GLU A CA 1
ATOM 1394 C C . GLU A 1 185 ? -20.906 6.302 38.201 1.00 81.00 185 GLU A C 1
ATOM 1396 O O . GLU A 1 185 ? -21.603 6.478 39.202 1.00 81.00 185 GLU A O 1
ATOM 1401 N N . ASP A 1 186 ? -21.348 6.568 36.967 1.00 74.50 186 ASP A N 1
ATOM 1402 C CA . ASP A 1 186 ? -22.667 7.157 36.681 1.00 74.50 186 ASP A CA 1
ATOM 1403 C C . ASP A 1 186 ? -23.822 6.273 37.199 1.00 74.50 186 ASP A C 1
ATOM 1405 O O . ASP A 1 186 ? -24.833 6.760 37.710 1.00 74.50 186 ASP A O 1
ATOM 1409 N N . GLY A 1 187 ? -23.665 4.946 37.127 1.00 61.00 187 GLY A N 1
ATOM 1410 C CA . GLY A 1 187 ? -24.648 3.983 37.633 1.00 61.00 187 GLY A CA 1
ATOM 1411 C C . GLY A 1 187 ? -24.783 3.940 39.162 1.00 61.00 187 GLY A C 1
ATOM 1412 O O . GLY A 1 187 ? -25.774 3.408 39.663 1.00 61.00 187 GLY A O 1
ATOM 1413 N N . LYS A 1 188 ? -23.821 4.489 39.919 1.00 59.00 188 LYS A N 1
ATOM 1414 C CA . LYS A 1 188 ? -23.858 4.520 41.394 1.00 59.00 188 LYS A CA 1
ATOM 1415 C C . LYS A 1 188 ? -24.559 5.752 41.964 1.00 59.00 188 LYS A C 1
ATOM 1417 O O . LYS A 1 188 ? -25.022 5.681 43.102 1.00 59.00 188 LYS A O 1
ATOM 1422 N N . ASP A 1 189 ? -24.666 6.839 41.203 1.00 55.47 189 ASP A N 1
ATOM 1423 C CA . ASP A 1 189 ? -25.262 8.096 41.682 1.00 55.47 189 ASP A CA 1
ATOM 1424 C C . ASP A 1 189 ? -26.790 8.149 41.474 1.00 55.47 189 ASP A C 1
ATOM 1426 O O . ASP A 1 189 ? -27.516 8.749 42.262 1.00 55.47 189 ASP A O 1
ATOM 1430 N N . GLY A 1 190 ? -27.325 7.399 40.501 1.00 49.97 190 GLY A N 1
ATOM 1431 C CA . GLY A 1 190 ? -28.771 7.313 40.228 1.00 49.97 190 GLY A CA 1
ATOM 1432 C C . GLY A 1 190 ? -29.614 6.527 41.250 1.00 49.97 190 GLY A C 1
ATOM 1433 O O . GLY A 1 190 ? -30.811 6.350 41.041 1.00 49.97 190 GLY A O 1
ATOM 1434 N N . GLY A 1 191 ? -29.015 6.023 42.337 1.00 46.78 191 GLY A N 1
ATOM 1435 C CA . GLY A 1 191 ? -29.680 5.191 43.352 1.00 46.78 191 GLY A CA 1
ATOM 1436 C C . GLY A 1 191 ? -29.980 5.881 44.690 1.00 46.78 191 GLY A C 1
ATOM 1437 O O . GLY A 1 191 ? -30.377 5.197 45.632 1.00 46.78 191 GLY A O 1
ATOM 1438 N N . ARG A 1 192 ? -29.752 7.197 44.821 1.00 48.31 192 ARG A N 1
ATOM 1439 C CA . ARG A 1 192 ? -29.850 7.925 46.107 1.00 48.31 192 ARG A CA 1
ATOM 1440 C C . ARG A 1 192 ? -30.921 9.013 46.196 1.00 48.31 192 ARG A C 1
ATOM 1442 O O . ARG A 1 192 ? -30.975 9.703 47.210 1.00 48.31 192 ARG A O 1
ATOM 1449 N N . GLU A 1 193 ? -31.819 9.129 45.225 1.00 47.72 193 GLU A N 1
ATOM 1450 C CA . GLU A 1 193 ? -32.959 10.047 45.322 1.00 47.72 193 GLU A CA 1
ATOM 1451 C C . GLU A 1 193 ? -34.265 9.264 45.495 1.00 47.72 193 GLU A C 1
ATOM 1453 O O . GLU A 1 193 ? -34.810 8.718 44.540 1.00 47.72 193 GLU A O 1
ATOM 1458 N N . GLY A 1 194 ? -34.767 9.192 46.733 1.00 47.84 194 GLY A N 1
ATOM 1459 C CA . GLY A 1 194 ? -36.123 8.698 46.993 1.00 47.84 194 GLY A CA 1
ATOM 1460 C C . GLY A 1 194 ? -36.311 7.885 48.270 1.00 47.84 194 GLY A C 1
ATOM 1461 O O . GLY A 1 194 ? -36.841 6.783 48.199 1.00 47.84 194 GLY A O 1
ATOM 1462 N N . GLN A 1 195 ? -35.920 8.409 49.435 1.00 43.47 195 GLN A N 1
ATOM 1463 C CA . GLN A 1 195 ? -36.494 7.988 50.721 1.00 43.47 195 GLN A CA 1
ATOM 1464 C C . GLN A 1 195 ? -36.289 9.081 51.783 1.00 43.47 195 GLN A C 1
ATOM 1466 O O . GLN A 1 195 ? -35.503 8.939 52.711 1.00 43.47 195 GLN A O 1
ATOM 1471 N N . GLU A 1 196 ? -37.010 10.194 51.658 1.00 46.81 196 GLU A N 1
ATOM 1472 C CA . GLU A 1 196 ? -37.256 11.074 52.807 1.00 46.81 196 GLU A CA 1
ATOM 1473 C C . GLU A 1 196 ? -38.686 11.613 52.721 1.00 46.81 196 GLU A C 1
ATOM 1475 O O . GLU A 1 196 ? -38.956 12.712 52.247 1.00 46.81 196 GLU A O 1
ATOM 1480 N N . GLY A 1 197 ? -39.626 10.745 53.099 1.00 41.84 197 GLY A N 1
ATOM 1481 C CA . GLY A 1 197 ? -41.045 11.043 53.219 1.00 41.84 197 GLY A CA 1
ATOM 1482 C C . GLY A 1 197 ? -41.500 10.836 54.659 1.00 41.84 197 GLY A C 1
ATOM 1483 O O . GLY A 1 197 ? -41.627 9.704 55.110 1.00 41.84 197 GLY A O 1
ATOM 1484 N N . ASP A 1 198 ? -41.741 11.963 55.324 1.00 46.47 198 ASP A N 1
ATOM 1485 C CA . ASP A 1 198 ? -42.771 12.182 56.342 1.00 46.47 198 ASP A CA 1
ATOM 1486 C C . ASP A 1 198 ? -42.618 11.496 57.719 1.00 46.47 198 ASP A C 1
ATOM 1488 O O . ASP A 1 198 ? -43.096 10.393 57.979 1.00 46.47 198 ASP A O 1
ATOM 1492 N N . ARG A 1 199 ? -41.997 12.220 58.665 1.00 46.97 199 ARG A N 1
ATOM 1493 C CA . ARG A 1 199 ? -42.245 12.046 60.105 1.00 46.97 199 ARG A CA 1
ATOM 1494 C C . ARG A 1 199 ? -43.099 13.209 60.594 1.00 46.97 199 ARG A C 1
ATOM 1496 O O . ARG A 1 199 ? -42.578 14.232 61.033 1.00 46.97 199 ARG A O 1
ATOM 1503 N N . ASP A 1 200 ? -44.410 13.023 60.519 1.00 46.44 200 ASP A N 1
ATOM 1504 C CA . ASP A 1 200 ? -45.396 13.908 61.126 1.00 46.44 200 ASP A CA 1
ATOM 1505 C C . ASP A 1 200 ? -45.372 13.713 62.654 1.00 46.44 200 ASP A C 1
ATOM 1507 O O . ASP A 1 200 ? -45.888 12.739 63.201 1.00 46.44 200 ASP A O 1
ATOM 1511 N N . THR A 1 201 ? -44.706 14.623 63.367 1.00 57.22 201 THR A N 1
ATOM 1512 C CA . THR A 1 201 ? -44.868 14.783 64.817 1.00 57.22 201 THR A CA 1
ATOM 1513 C C . THR A 1 201 ? -45.638 16.070 65.071 1.00 57.22 201 THR A C 1
ATOM 1515 O O . THR A 1 201 ? -45.046 17.130 65.289 1.00 57.22 201 THR A O 1
ATOM 1518 N N . ARG A 1 202 ? -46.970 15.987 65.061 1.00 44.97 202 ARG A N 1
ATOM 1519 C CA . ARG A 1 202 ? -47.838 16.996 65.680 1.00 44.97 202 ARG A CA 1
ATOM 1520 C C . ARG A 1 202 ? -48.570 16.369 66.852 1.00 44.97 202 ARG A C 1
ATOM 1522 O O . ARG A 1 202 ? -49.086 15.260 66.770 1.00 44.97 202 ARG A O 1
ATOM 1529 N N . GLY A 1 203 ? -48.493 17.075 67.972 1.00 46.59 203 GLY A N 1
ATOM 1530 C CA . GLY A 1 203 ? -48.795 16.562 69.293 1.00 46.59 203 GLY A CA 1
ATOM 1531 C C . GLY A 1 203 ? -50.277 16.349 69.560 1.00 46.59 203 GLY A C 1
ATOM 1532 O O . GLY A 1 203 ? -51.139 17.057 69.046 1.00 46.59 203 GLY A O 1
ATOM 1533 N N . LEU A 1 204 ? -50.534 15.404 70.456 1.00 41.94 204 LEU A N 1
ATOM 1534 C CA . LEU A 1 204 ? -51.760 15.343 71.232 1.00 41.94 204 LEU A CA 1
ATOM 1535 C C . LEU A 1 204 ? -51.432 15.880 72.623 1.00 41.94 204 LEU A C 1
ATOM 1537 O O . LEU A 1 204 ? -50.670 15.277 73.378 1.00 41.94 204 LEU A O 1
ATOM 1541 N N . GLY A 1 205 ? -51.950 17.074 72.897 1.00 45.31 205 GLY A N 1
ATOM 1542 C CA . GLY A 1 205 ? -52.112 17.600 74.241 1.00 45.31 205 GLY A CA 1
ATOM 1543 C C . GLY A 1 205 ? -53.531 17.319 74.731 1.00 45.31 205 GLY A C 1
ATOM 1544 O O . GLY A 1 205 ? -54.469 17.424 73.940 1.00 45.31 205 GLY A O 1
ATOM 1545 N N . LEU A 1 206 ? -53.604 17.067 76.044 1.00 40.09 206 LEU A N 1
ATOM 1546 C CA . LEU A 1 206 ? -54.762 16.809 76.916 1.00 40.09 206 LEU A CA 1
ATOM 1547 C C . LEU A 1 206 ? -55.304 15.374 76.916 1.00 40.09 206 LEU A C 1
ATOM 1549 O O . LEU A 1 206 ? -55.874 14.926 75.901 1.00 40.09 206 LEU A O 1
#

Secondary structure (DSSP, 8-state):
------------S---SS--S-PPP---S--EEETTEEESHHHHHHHHHHHHHHHHTTTEEEEEE-S-TTS-HHHHHHHHHHHHHHTTTS-GGGT-TTTTTGGG-EEEEEES--SS---SS-S--B-GGGEETTTTEESSSTT-B--GGGBS--PPTTTHHHHHHHHHHHHHHHHHHHHHHHHHHHHHHTTSS-------------

InterPro domains:
  IPR004792 3-Dehydro-bile acid delta(4,6)-reductase-like [PTHR42887] (111-179)
  IPR036188 FAD/NAD(P)-binding domain superfamily [G3DSA:3.50.50.60] (84-176)
  IPR036188 FAD/NAD(P)-binding domain superfamily [SSF51905] (119-178)
  IPR057661 RsdA/BaiN/AoA(So)-like, Rossmann fold-like domain [PF03486] (36-174)

Sequence (206 aa):
MGKGAVMESSSSNVLSSTPTTLSPLAQRGPLVITHTGLSGPAILRLSAFAARLLALLDYQASFRIDWLPEFAYPDVVQRLQRAQTANARKHVGTYCPLLTTTAAGSVYVSRGKSIHKEEFTTAGGVALKEVDFKTFGSKRVEGLYFAGEILDVDGVTGGFNFMNCWSGGYIAGRSLAQRIIARDEDGKDGGREGQEGDRDTRGLGL

pLDDT: mean 72.1, std 21.47, range [20.98, 97.81]